Protein AF-A0A7C6SP66-F1 (afdb_monomer_lite)

pLDDT: mean 74.93, std 25.42, range [23.11, 97.75]

Foldseek 3Di:
DDDDDDDDDWFFDDDDDDDDDDDWYDDDDDDDDDDDDDDDPDDDPVVVVVLVVQALADDPVLLVLLQQLLLLLLLQLCVVVVQDPVCHVPDPRTHDGQVSSVVSQVSCLVVVVSLVVCLVPVVVVDDPVSNVQSNQQSPKDFAKWFFADADSRHTWTDGPVDLQAIEREGAHSGGPCVVVVNDDPRWIKTFIWTAGPQFTYTSPRIDTDPDDQDPVNSVVVVVSVVNNVVVVRYDGGPDD

Structure (mmCIF, N/CA/C/O backbone):
data_AF-A0A7C6SP66-F1
#
_entry.id   AF-A0A7C6SP66-F1
#
loop_
_atom_site.group_PDB
_atom_site.id
_atom_site.type_symbol
_atom_site.label_atom_id
_atom_site.label_alt_id
_atom_site.label_comp_id
_atom_site.label_asym_id
_atom_site.label_entity_id
_atom_site.label_seq_id
_atom_site.pdbx_PDB_ins_code
_atom_site.Cartn_x
_atom_site.Cartn_y
_atom_site.Cartn_z
_atom_site.occupancy
_atom_site.B_iso_or_equiv
_atom_site.auth_seq_id
_atom_site.auth_comp_id
_atom_site.auth_asym_id
_atom_site.auth_atom_id
_atom_site.pdbx_PDB_model_num
ATOM 1 N N . MET A 1 1 ? 3.101 41.352 6.044 1.00 33.16 1 MET A N 1
ATOM 2 C CA . MET A 1 1 ? 3.399 40.375 4.972 1.00 33.16 1 MET A CA 1
ATOM 3 C C . MET A 1 1 ? 3.818 39.068 5.646 1.00 33.16 1 MET A C 1
ATOM 5 O O . MET A 1 1 ? 4.737 39.117 6.454 1.00 33.16 1 MET A O 1
ATOM 9 N N . LYS 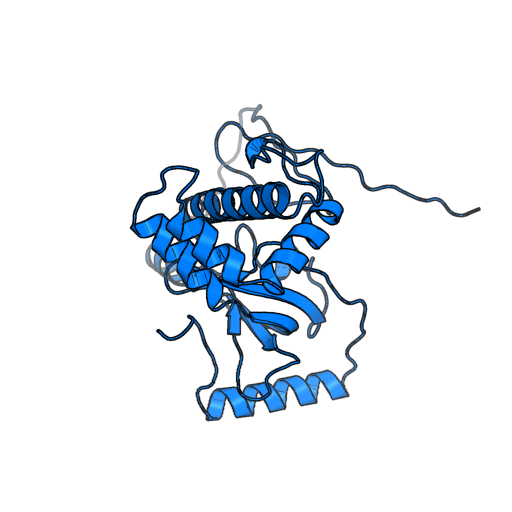A 1 2 ? 3.075 37.961 5.476 1.00 28.02 2 LYS A N 1
ATOM 10 C CA . LYS A 1 2 ? 3.317 36.706 6.229 1.00 28.02 2 LYS A CA 1
ATOM 11 C C . LYS A 1 2 ? 4.450 35.885 5.591 1.00 28.02 2 LYS A C 1
ATOM 13 O O . LYS A 1 2 ? 4.637 35.953 4.383 1.00 28.02 2 LYS A O 1
ATOM 18 N N . ARG A 1 3 ? 5.205 35.150 6.417 1.00 25.30 3 ARG A N 1
ATOM 19 C CA . ARG A 1 3 ? 6.353 34.322 6.004 1.00 25.30 3 ARG A CA 1
ATOM 20 C C . ARG A 1 3 ? 5.890 33.000 5.387 1.00 25.30 3 ARG A C 1
ATOM 22 O O . ARG A 1 3 ? 5.026 32.344 5.961 1.00 25.30 3 ARG A O 1
ATOM 29 N N . GLU A 1 4 ? 6.531 32.582 4.300 1.00 29.83 4 GLU A N 1
ATOM 30 C CA . GLU A 1 4 ? 6.483 31.204 3.800 1.00 29.83 4 GLU A CA 1
ATOM 31 C C . GLU A 1 4 ? 7.749 30.458 4.248 1.00 29.83 4 GLU A C 1
ATOM 33 O O . GLU A 1 4 ? 8.836 30.677 3.715 1.00 29.83 4 GLU A O 1
ATOM 38 N N . GLU A 1 5 ? 7.632 29.576 5.243 1.00 26.78 5 GLU A N 1
ATOM 39 C CA . GLU A 1 5 ? 8.745 28.723 5.681 1.00 26.78 5 GLU A CA 1
ATOM 40 C C . GLU A 1 5 ? 8.717 27.380 4.931 1.00 26.78 5 GLU A C 1
ATOM 42 O O . GLU A 1 5 ? 7.988 26.448 5.270 1.00 26.78 5 GLU A O 1
ATOM 47 N N . GLY A 1 6 ? 9.519 27.286 3.866 1.00 26.53 6 GLY A N 1
ATOM 48 C CA . GLY A 1 6 ? 9.682 26.070 3.066 1.00 26.53 6 GLY A CA 1
ATOM 49 C C . GLY A 1 6 ? 10.532 25.002 3.770 1.00 26.53 6 GLY A C 1
ATOM 50 O O . GLY A 1 6 ? 11.759 25.108 3.826 1.00 26.53 6 GLY A O 1
ATOM 51 N N . ILE A 1 7 ? 9.884 23.941 4.258 1.00 26.39 7 ILE A N 1
ATOM 52 C CA . ILE A 1 7 ? 10.478 22.883 5.098 1.00 26.39 7 ILE A CA 1
ATOM 53 C C . ILE A 1 7 ? 11.408 21.933 4.299 1.00 26.39 7 ILE A C 1
ATOM 55 O O . ILE A 1 7 ? 11.005 20.849 3.885 1.00 26.39 7 ILE A O 1
ATOM 59 N N . ARG A 1 8 ? 12.671 22.322 4.070 1.00 24.17 8 ARG A N 1
ATOM 60 C CA . ARG A 1 8 ? 13.698 21.528 3.345 1.00 24.17 8 ARG A CA 1
ATOM 61 C C . ARG A 1 8 ? 14.187 20.285 4.095 1.00 24.17 8 ARG A C 1
ATOM 63 O O . ARG A 1 8 ? 14.595 20.401 5.244 1.00 24.17 8 ARG A O 1
ATOM 70 N N . GLN A 1 9 ? 14.430 19.185 3.374 1.00 25.30 9 GLN A N 1
ATOM 71 C CA . GLN A 1 9 ? 15.204 18.018 3.853 1.00 25.30 9 GLN A CA 1
ATOM 72 C C . GLN A 1 9 ? 16.118 17.415 2.728 1.00 25.30 9 GLN A C 1
ATOM 74 O O . GLN A 1 9 ? 16.111 17.970 1.631 1.00 25.30 9 GLN A O 1
ATOM 79 N N . LYS A 1 10 ? 16.926 16.346 2.971 1.00 25.00 10 LYS A N 1
ATOM 80 C CA . LYS A 1 10 ? 17.589 15.429 1.967 1.00 25.00 10 LYS A CA 1
ATOM 81 C C . LYS A 1 10 ? 17.819 13.990 2.520 1.00 25.00 10 LYS A C 1
ATOM 83 O O . LYS A 1 10 ? 17.837 13.887 3.735 1.00 25.00 10 LYS A O 1
ATOM 88 N N . PHE A 1 11 ? 18.036 12.946 1.685 1.00 29.19 11 PHE A N 1
ATOM 89 C CA . PHE A 1 11 ? 18.383 11.535 2.056 1.00 29.19 11 PHE A CA 1
ATOM 90 C C . PHE A 1 11 ? 19.667 10.998 1.355 1.00 29.19 11 PHE A C 1
ATOM 92 O O . PHE A 1 11 ? 19.964 11.398 0.229 1.00 29.19 11 PHE A O 1
ATOM 99 N N . ALA A 1 12 ? 20.348 10.015 1.969 1.00 24.34 12 ALA A N 1
ATOM 100 C CA . ALA A 1 12 ? 21.287 9.038 1.370 1.00 24.34 12 ALA A CA 1
ATOM 101 C C . ALA A 1 12 ? 21.387 7.790 2.295 1.00 24.34 12 ALA A C 1
ATOM 103 O O . ALA A 1 12 ? 21.288 7.988 3.497 1.00 24.34 12 ALA A O 1
ATOM 104 N N . VAL A 1 13 ? 21.599 6.548 1.823 1.00 27.16 13 VAL A N 1
ATOM 105 C CA . VAL A 1 13 ? 21.697 5.332 2.688 1.00 27.16 13 VAL A CA 1
ATOM 106 C C . VAL A 1 13 ? 23.127 4.777 2.769 1.00 27.16 13 VAL A C 1
ATOM 108 O O . VAL A 1 13 ? 23.631 4.320 1.747 1.00 27.16 13 VAL A O 1
ATOM 111 N N . ILE A 1 14 ? 23.723 4.752 3.974 1.00 28.27 14 ILE A N 1
ATOM 112 C CA . ILE A 1 14 ? 24.910 3.955 4.378 1.00 28.27 14 ILE A CA 1
ATOM 113 C C . ILE A 1 14 ? 24.777 3.603 5.887 1.00 28.27 14 ILE A C 1
ATOM 115 O O . ILE A 1 14 ? 24.294 4.438 6.648 1.00 28.27 14 ILE A O 1
ATOM 119 N N . ASP A 1 15 ? 25.188 2.390 6.281 1.00 29.00 15 ASP A N 1
ATOM 120 C CA . ASP A 1 15 ? 25.392 1.843 7.646 1.00 29.00 15 ASP A CA 1
ATOM 121 C C . ASP A 1 15 ? 24.286 2.023 8.717 1.00 29.00 15 ASP A C 1
ATOM 123 O O . ASP A 1 15 ? 24.324 2.914 9.560 1.00 29.00 15 ASP A O 1
ATOM 127 N N . GLU A 1 16 ? 23.347 1.068 8.699 1.00 37.16 16 GLU A N 1
ATOM 128 C CA . GLU A 1 16 ? 22.572 0.479 9.815 1.00 37.16 16 GLU A CA 1
ATOM 129 C C . GLU A 1 16 ? 22.033 1.360 10.983 1.00 37.16 16 GLU A C 1
ATOM 131 O O . GLU A 1 16 ? 22.771 1.842 11.841 1.00 37.16 16 GLU A O 1
ATOM 136 N N . ARG A 1 17 ? 20.689 1.326 11.140 1.00 30.56 17 ARG A N 1
ATOM 137 C CA . ARG A 1 17 ? 19.811 1.886 12.214 1.00 30.56 17 ARG A CA 1
ATOM 138 C C . ARG A 1 17 ? 19.405 3.370 12.077 1.00 30.56 17 ARG A C 1
ATOM 140 O O . ARG A 1 17 ? 20.241 4.266 12.107 1.00 30.56 17 ARG A O 1
ATOM 147 N N . ILE A 1 18 ? 18.089 3.648 12.018 1.00 37.09 18 ILE A N 1
ATOM 148 C CA . ILE A 1 18 ? 17.502 5.011 11.924 1.00 37.09 18 ILE A CA 1
ATOM 149 C C . ILE A 1 18 ? 16.172 5.128 12.706 1.00 37.09 18 ILE A C 1
ATOM 151 O O . ILE A 1 18 ? 15.459 4.143 12.883 1.00 37.09 18 ILE A O 1
ATOM 155 N N . VAL A 1 19 ? 15.840 6.357 13.131 1.00 31.33 19 VAL A N 1
ATOM 156 C CA . VAL A 1 19 ? 14.588 6.807 13.777 1.00 31.33 19 VAL A CA 1
ATOM 157 C C . VAL A 1 19 ? 14.045 8.079 13.056 1.00 31.33 19 VAL A C 1
ATOM 159 O O . VAL A 1 19 ? 14.820 8.793 12.427 1.00 31.33 19 VAL A O 1
ATOM 162 N N . TRP A 1 20 ? 12.728 8.333 13.143 1.00 30.30 20 TRP A N 1
ATOM 163 C CA . TRP A 1 20 ? 11.887 9.509 12.760 1.00 30.30 20 TRP A CA 1
ATOM 164 C C . TRP A 1 20 ? 12.523 10.936 12.740 1.00 30.30 20 TRP A C 1
ATOM 166 O O . TRP A 1 20 ? 13.377 11.208 13.578 1.00 30.30 20 TRP A O 1
ATOM 176 N N . TYR A 1 21 ? 12.080 11.959 11.964 1.00 41.50 21 TYR A N 1
ATOM 177 C CA . TYR A 1 21 ? 11.242 12.112 10.731 1.00 41.50 21 TYR A CA 1
ATOM 178 C C . TYR A 1 21 ? 11.180 13.604 10.276 1.00 41.50 21 TYR A C 1
ATOM 180 O O . TYR A 1 21 ? 11.519 14.458 11.090 1.00 41.50 21 TYR A O 1
ATOM 188 N N . ASP A 1 22 ? 10.686 13.920 9.057 1.00 31.11 22 ASP A N 1
ATOM 189 C CA . ASP A 1 22 ? 10.063 15.211 8.621 1.00 31.11 22 ASP A CA 1
ATOM 190 C C . ASP A 1 22 ? 9.362 15.014 7.218 1.00 31.11 22 ASP A C 1
ATOM 192 O O . ASP A 1 22 ? 9.415 13.929 6.636 1.00 31.11 22 ASP A O 1
ATOM 196 N N . ASN A 1 23 ? 8.644 16.016 6.684 1.00 36.88 23 ASN A N 1
ATOM 197 C CA . ASN A 1 23 ? 7.671 15.994 5.567 1.00 36.88 23 ASN A CA 1
ATOM 198 C C . ASN A 1 23 ? 8.202 15.975 4.103 1.00 36.88 23 ASN A C 1
ATOM 200 O O . ASN A 1 23 ? 7.401 16.052 3.164 1.00 36.88 23 ASN A O 1
ATOM 204 N N . GLN A 1 24 ? 9.516 15.911 3.873 1.00 32.41 24 GLN A N 1
ATOM 205 C CA . GLN A 1 24 ? 10.166 15.958 2.550 1.00 32.41 24 GLN A CA 1
ATOM 206 C C . GLN A 1 24 ? 11.332 14.937 2.368 1.00 32.41 24 GLN A C 1
ATOM 208 O O . GLN A 1 24 ? 11.434 14.412 1.263 1.00 32.41 24 GLN A O 1
ATOM 213 N N . HIS A 1 25 ? 12.207 14.653 3.362 1.00 31.19 25 HIS A N 1
ATOM 214 C CA . HIS A 1 25 ? 13.374 13.722 3.338 1.00 31.19 25 HIS A CA 1
ATOM 215 C C . HIS A 1 25 ? 14.042 13.452 4.765 1.00 31.19 25 HIS A C 1
ATOM 217 O O . HIS A 1 25 ? 13.721 14.161 5.708 1.00 31.19 25 HIS A O 1
ATOM 223 N N . ILE A 1 26 ? 15.023 12.527 4.975 1.00 32.16 26 ILE A N 1
ATOM 224 C CA . ILE A 1 26 ? 15.596 12.145 6.332 1.00 32.16 26 ILE A CA 1
ATOM 225 C C . ILE A 1 26 ? 17.144 12.248 6.514 1.00 32.16 26 ILE A C 1
ATOM 227 O O . ILE A 1 26 ? 17.909 11.886 5.622 1.00 32.16 26 ILE A O 1
ATOM 231 N N . LYS A 1 27 ? 17.619 12.609 7.731 1.00 29.00 27 LYS A N 1
ATOM 232 C CA . LYS A 1 27 ? 19.047 12.643 8.166 1.00 29.00 27 LYS A CA 1
ATOM 233 C C . LYS A 1 27 ? 19.438 11.596 9.243 1.00 29.00 27 LYS A C 1
ATOM 235 O O . LYS A 1 27 ? 18.586 11.081 9.953 1.00 29.00 27 LYS A O 1
ATOM 240 N N . PHE A 1 28 ? 20.750 11.360 9.398 1.00 39.00 28 PHE A N 1
ATOM 241 C CA . PHE A 1 28 ? 21.401 10.348 10.258 1.00 39.00 28 PHE A CA 1
ATOM 242 C C . PHE A 1 28 ? 22.262 11.006 11.362 1.00 39.00 28 PHE A C 1
ATOM 244 O O . PHE A 1 28 ? 22.701 12.146 11.186 1.00 39.00 28 PHE A O 1
ATOM 251 N N . ARG A 1 29 ? 22.588 10.294 12.460 1.00 31.14 29 ARG A N 1
ATOM 252 C CA . ARG A 1 29 ? 23.525 10.773 13.506 1.00 31.14 29 ARG A CA 1
ATOM 253 C C . ARG A 1 29 ? 24.744 9.853 13.654 1.00 31.14 29 ARG A C 1
ATOM 255 O O . ARG A 1 29 ? 24.598 8.670 13.932 1.00 31.14 29 ARG A O 1
ATOM 262 N N . ARG A 1 30 ? 25.949 10.426 13.557 1.00 29.36 30 ARG A N 1
ATOM 263 C CA . ARG A 1 30 ? 27.221 9.762 13.898 1.00 29.36 30 ARG A CA 1
ATOM 264 C C . ARG A 1 30 ? 27.406 9.771 15.421 1.00 29.36 30 ARG A C 1
ATOM 266 O O . ARG A 1 30 ? 27.223 10.816 16.045 1.00 29.36 30 ARG A O 1
ATOM 273 N N . GLY A 1 31 ? 27.752 8.633 16.020 1.00 34.69 31 GLY A N 1
ATOM 274 C CA . GLY A 1 31 ? 28.051 8.551 17.453 1.00 34.69 31 GLY A CA 1
ATOM 275 C C . GLY A 1 31 ? 29.407 9.178 17.795 1.00 34.69 31 GLY A C 1
ATOM 276 O O . GLY A 1 31 ? 30.394 8.908 17.115 1.00 34.69 31 GLY A O 1
ATOM 277 N N . ALA A 1 32 ? 29.456 9.993 18.852 1.00 33.06 32 ALA A N 1
ATOM 278 C CA . ALA A 1 32 ? 30.687 10.470 19.482 1.00 33.06 32 ALA A CA 1
ATOM 279 C C . ALA A 1 32 ? 30.410 10.855 20.949 1.00 33.06 32 ALA A C 1
ATOM 281 O O . ALA A 1 32 ? 29.445 11.571 21.213 1.00 33.06 32 ALA A O 1
ATOM 282 N N . GLY A 1 33 ? 31.258 10.395 21.876 1.00 30.38 33 GLY A N 1
ATOM 283 C CA . GLY A 1 33 ? 31.195 10.706 23.315 1.00 30.38 33 GLY A CA 1
ATOM 284 C C . GLY A 1 33 ? 31.112 9.460 24.208 1.00 30.38 33 GLY A C 1
ATOM 285 O O . GLY A 1 33 ? 30.191 8.660 24.065 1.00 30.38 33 GLY A O 1
ATOM 286 N N . LYS A 1 34 ? 32.083 9.292 25.118 1.00 37.38 34 LYS A N 1
ATOM 287 C CA . LYS A 1 34 ? 32.104 8.251 26.167 1.00 37.38 34 LYS A CA 1
ATOM 288 C C . LYS A 1 34 ? 31.611 8.828 27.509 1.00 37.38 34 LYS A C 1
ATOM 290 O O . LYS A 1 34 ? 31.810 10.018 27.726 1.00 37.38 34 LYS A O 1
ATOM 295 N N . HIS A 1 35 ? 31.151 7.945 28.409 1.00 33.62 35 HIS A N 1
ATOM 296 C CA . HIS A 1 35 ? 30.806 8.180 29.831 1.00 33.62 35 HIS A CA 1
ATOM 297 C C . HIS A 1 35 ? 29.571 9.092 30.077 1.00 33.62 35 HIS A C 1
ATOM 299 O O . HIS A 1 35 ? 29.354 10.049 29.346 1.00 33.62 35 HIS A O 1
ATOM 305 N N . ASP A 1 36 ? 28.689 8.849 31.058 1.00 33.38 36 ASP A N 1
ATOM 306 C CA . ASP A 1 36 ? 28.596 7.752 32.045 1.00 33.38 36 ASP A CA 1
ATOM 307 C C . ASP A 1 36 ? 27.128 7.512 32.504 1.00 33.38 36 ASP A C 1
ATOM 309 O O . ASP A 1 36 ? 26.212 8.171 32.014 1.00 33.38 36 ASP A O 1
ATOM 313 N N . ALA A 1 37 ? 26.936 6.612 33.479 1.00 28.23 37 ALA A N 1
ATOM 314 C CA . ALA A 1 37 ? 25.709 6.254 34.212 1.00 28.23 37 ALA A CA 1
ATOM 315 C C . ALA A 1 37 ? 24.732 5.259 33.539 1.00 28.23 37 ALA A C 1
ATOM 317 O O . ALA A 1 37 ? 24.037 5.520 32.557 1.00 28.23 37 ALA A O 1
ATOM 318 N N . SER A 1 38 ? 24.638 4.077 34.153 1.00 31.09 38 SER A N 1
ATOM 319 C CA . SER A 1 38 ? 23.864 2.921 33.699 1.00 31.09 38 SER A CA 1
ATOM 320 C C . SER A 1 38 ? 22.396 2.925 34.154 1.00 31.09 38 SER A C 1
ATOM 322 O O . SER A 1 38 ? 22.097 2.539 35.283 1.00 31.09 38 SER A O 1
ATOM 324 N N . CYS A 1 39 ? 21.465 3.198 33.236 1.00 23.69 39 CYS A N 1
ATOM 325 C CA . CYS A 1 39 ? 20.041 2.866 33.398 1.00 23.69 39 CYS A CA 1
ATOM 326 C C . CYS A 1 39 ? 19.666 1.632 32.554 1.00 23.69 39 CYS A C 1
ATOM 328 O O . CYS A 1 39 ? 19.127 1.749 31.453 1.00 23.69 39 CYS A O 1
ATOM 330 N N . GLN A 1 40 ? 19.953 0.427 33.064 1.00 23.11 40 GLN A N 1
ATOM 331 C CA . GLN A 1 40 ? 19.537 -0.829 32.422 1.00 23.11 40 GLN A CA 1
ATOM 332 C C . GLN A 1 40 ? 18.078 -1.185 32.757 1.00 23.11 40 GLN A C 1
ATOM 334 O O . GLN A 1 40 ? 17.806 -1.882 33.734 1.00 23.11 40 GLN A O 1
ATOM 339 N N . TRP A 1 41 ? 17.137 -0.798 31.894 1.00 24.17 41 TRP A N 1
ATOM 340 C CA . TRP A 1 41 ? 15.774 -1.341 31.927 1.00 24.17 41 TRP A CA 1
ATOM 341 C C . TRP A 1 41 ? 15.762 -2.798 31.434 1.00 24.17 41 TRP A C 1
ATOM 343 O O . TRP A 1 41 ? 15.666 -3.073 30.236 1.00 24.17 41 TRP A O 1
ATOM 353 N N . LYS A 1 42 ? 15.869 -3.758 32.362 1.00 24.78 42 LYS A N 1
ATOM 354 C CA . LYS A 1 42 ? 15.739 -5.194 32.064 1.00 24.78 42 LYS A CA 1
ATOM 355 C C . LYS A 1 42 ? 14.265 -5.600 31.981 1.00 24.78 42 LYS A C 1
ATOM 357 O O . LYS A 1 42 ? 13.648 -5.953 32.982 1.00 24.78 42 LYS A O 1
ATOM 362 N N . TYR A 1 43 ? 13.707 -5.580 30.774 1.00 30.44 43 TYR A N 1
ATOM 363 C CA . TYR A 1 43 ? 12.386 -6.155 30.504 1.00 30.44 43 TYR A CA 1
ATOM 364 C C . TYR A 1 43 ? 12.426 -7.689 30.546 1.00 30.44 43 TYR A C 1
ATOM 366 O O . TYR A 1 43 ? 13.397 -8.308 30.108 1.00 30.44 43 TYR A O 1
ATOM 374 N N . SER A 1 44 ? 11.359 -8.317 31.046 1.00 29.31 44 SER A N 1
ATOM 375 C CA . SER A 1 44 ? 11.275 -9.779 31.120 1.00 29.31 44 SER A CA 1
ATOM 376 C C . SER A 1 44 ? 11.208 -10.417 29.727 1.00 29.31 44 SER A C 1
ATOM 378 O O . SER A 1 44 ? 10.636 -9.854 28.789 1.00 29.31 44 SER A O 1
ATOM 380 N N . LYS A 1 45 ? 11.758 -11.631 29.588 1.00 31.62 45 LYS A N 1
ATOM 381 C CA . LYS A 1 45 ? 11.796 -12.367 28.311 1.00 31.62 45 LYS A CA 1
ATOM 382 C C . LYS A 1 45 ? 10.393 -12.534 27.700 1.00 31.62 45 LYS A C 1
ATOM 384 O O . LYS A 1 45 ? 10.207 -12.231 26.527 1.00 31.62 45 LYS A O 1
ATOM 389 N N . GLY A 1 46 ? 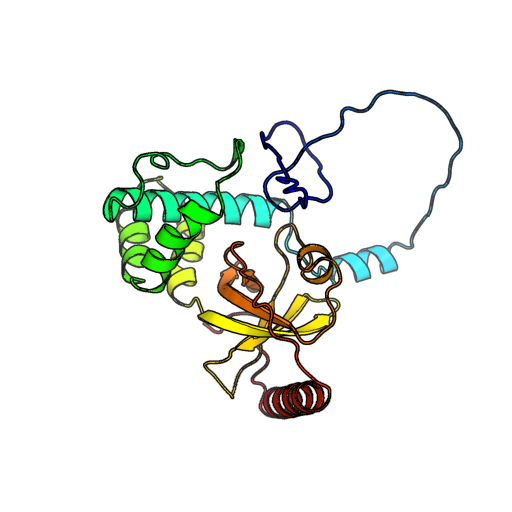9.395 -12.844 28.533 1.00 31.69 46 GLY A N 1
ATOM 390 C CA . GLY A 1 46 ? 7.987 -12.925 28.127 1.00 31.69 46 GLY A CA 1
ATOM 391 C C . GLY A 1 46 ? 7.345 -11.584 27.735 1.00 31.69 46 GLY A C 1
ATOM 392 O O . GLY A 1 46 ? 6.447 -11.568 26.896 1.00 31.69 46 GLY A O 1
ATOM 393 N N . PHE A 1 47 ? 7.801 -10.440 28.267 1.00 33.00 47 PHE A N 1
ATOM 394 C CA . PHE A 1 47 ? 7.377 -9.124 27.763 1.00 33.00 47 PHE A CA 1
ATOM 395 C C . PHE A 1 47 ? 7.954 -8.869 26.367 1.00 33.00 47 PHE A C 1
ATOM 397 O O . PHE A 1 47 ? 7.225 -8.449 25.470 1.00 33.00 47 PHE A O 1
ATOM 404 N N . LEU A 1 48 ? 9.235 -9.185 26.156 1.00 32.69 48 LEU A N 1
ATOM 405 C CA . LEU A 1 48 ? 9.894 -9.037 24.857 1.00 32.69 48 LEU A CA 1
ATOM 406 C C . LEU A 1 48 ? 9.298 -9.975 23.792 1.00 32.69 48 LEU A C 1
ATOM 408 O O . LEU A 1 48 ? 9.102 -9.547 22.658 1.00 32.69 48 LEU A O 1
ATOM 412 N N . GLU A 1 49 ? 8.932 -11.208 24.145 1.00 35.59 49 GLU A N 1
ATOM 413 C CA . GLU A 1 49 ? 8.199 -12.131 23.261 1.00 35.59 49 GLU A CA 1
ATOM 414 C C . GLU A 1 49 ? 6.789 -11.609 22.928 1.00 35.59 49 GLU A C 1
ATOM 416 O O . GLU A 1 49 ? 6.396 -11.600 21.761 1.00 35.59 49 GLU A O 1
ATOM 421 N N . LYS A 1 50 ? 6.063 -11.058 23.911 1.00 33.47 50 LYS A N 1
ATOM 422 C CA . LYS A 1 50 ? 4.727 -10.460 23.711 1.00 33.47 50 LYS A CA 1
ATOM 423 C C . LYS A 1 50 ? 4.754 -9.158 22.894 1.00 33.47 50 LYS A C 1
ATOM 425 O O . LYS A 1 50 ? 3.788 -8.846 22.201 1.00 33.47 50 LYS A O 1
ATOM 430 N N . VAL A 1 51 ? 5.852 -8.400 22.947 1.00 36.97 51 VAL A N 1
ATOM 431 C CA . VAL A 1 51 ? 6.099 -7.242 22.067 1.00 36.97 51 VAL A CA 1
ATOM 432 C C . VAL A 1 51 ? 6.484 -7.702 20.657 1.00 36.97 51 VAL A C 1
ATOM 434 O O . VAL A 1 51 ? 5.953 -7.169 19.684 1.00 36.97 51 VAL A O 1
ATOM 437 N N . ARG A 1 52 ? 7.318 -8.744 20.520 1.00 40.53 52 ARG A N 1
ATOM 438 C CA . ARG A 1 52 ? 7.653 -9.358 19.219 1.00 40.53 52 ARG A CA 1
ATOM 439 C C . ARG A 1 52 ? 6.425 -9.945 18.512 1.00 40.53 52 ARG A C 1
ATOM 441 O O . ARG A 1 52 ? 6.337 -9.836 17.295 1.00 40.53 52 ARG A O 1
ATOM 448 N N . SER A 1 53 ? 5.440 -10.468 19.248 1.00 45.09 53 SER A N 1
ATOM 449 C CA . SER A 1 53 ? 4.164 -10.927 18.671 1.00 45.09 53 SER A CA 1
ATOM 450 C C . SER A 1 53 ? 3.202 -9.794 18.269 1.00 45.09 53 SER A C 1
ATOM 452 O O . SER A 1 53 ? 2.186 -10.059 17.629 1.00 45.09 53 SER A O 1
ATOM 454 N N . CYS A 1 54 ? 3.483 -8.540 18.646 1.00 49.09 54 CYS A N 1
ATOM 455 C CA . CYS A 1 54 ? 2.609 -7.375 18.451 1.00 49.09 54 CYS A CA 1
ATOM 456 C C . CYS A 1 54 ? 3.313 -6.251 17.674 1.00 49.09 54 CYS A C 1
ATOM 458 O O . CYS A 1 54 ? 3.366 -5.104 18.122 1.00 49.09 54 CYS A O 1
ATOM 460 N N . GLN A 1 55 ? 3.883 -6.566 16.511 1.00 69.50 55 GLN A N 1
ATOM 461 C CA . GLN A 1 55 ? 4.500 -5.545 15.668 1.00 69.50 55 GLN A CA 1
ATOM 462 C C . GLN A 1 55 ? 3.435 -4.755 14.888 1.00 69.50 55 GLN A C 1
ATOM 464 O O . GLN A 1 55 ? 2.731 -5.287 14.033 1.00 69.50 55 GLN A O 1
ATOM 469 N N . MET A 1 56 ? 3.335 -3.456 15.183 1.00 82.06 56 MET A N 1
ATOM 470 C CA . MET A 1 56 ? 2.502 -2.491 14.444 1.00 82.06 56 MET A CA 1
ATOM 471 C C . MET A 1 56 ? 3.107 -2.105 13.082 1.00 82.06 56 MET A C 1
ATOM 473 O O . MET A 1 56 ? 2.425 -1.501 12.253 1.00 82.06 56 MET A O 1
ATOM 477 N N . ILE A 1 57 ? 4.375 -2.461 12.863 1.00 86.69 57 ILE A N 1
ATOM 478 C CA . ILE A 1 57 ? 5.135 -2.308 11.619 1.00 86.69 57 ILE A CA 1
ATOM 479 C C . ILE A 1 57 ? 5.575 -3.682 11.079 1.00 86.69 57 ILE A C 1
ATOM 481 O O . ILE A 1 57 ? 5.339 -4.710 11.724 1.00 86.69 57 ILE A O 1
ATOM 485 N N . ILE A 1 58 ? 6.170 -3.707 9.890 1.00 83.94 58 ILE A N 1
ATOM 486 C CA . ILE A 1 58 ? 6.884 -4.872 9.336 1.00 83.94 58 ILE A CA 1
ATOM 487 C C . ILE A 1 58 ? 8.361 -4.871 9.785 1.00 83.94 58 ILE A C 1
ATOM 489 O O . ILE A 1 58 ? 8.816 -3.910 10.409 1.00 83.94 58 ILE A O 1
ATOM 493 N N . SER A 1 59 ? 9.112 -5.945 9.518 1.00 83.62 59 SER A N 1
ATOM 494 C CA . SER A 1 59 ? 10.549 -5.989 9.845 1.00 83.62 59 SER A CA 1
ATOM 495 C C . SER A 1 59 ? 11.386 -5.062 8.947 1.00 83.62 59 SER A C 1
ATOM 497 O O . SER A 1 59 ? 10.959 -4.649 7.870 1.00 83.62 59 SER A O 1
ATOM 499 N N . GLU A 1 60 ? 12.616 -4.749 9.361 1.00 77.31 60 GLU A N 1
ATOM 500 C CA . GLU A 1 60 ? 13.528 -3.901 8.577 1.00 77.31 60 GLU A CA 1
ATOM 501 C C . GLU A 1 60 ? 13.918 -4.552 7.233 1.00 77.31 60 GLU A C 1
ATOM 503 O O . GLU A 1 60 ? 14.005 -3.881 6.206 1.00 77.31 60 GLU A O 1
ATOM 508 N N . GLU A 1 61 ? 14.081 -5.878 7.220 1.00 79.56 61 GLU A N 1
ATOM 509 C CA . GLU A 1 61 ? 14.299 -6.687 6.012 1.00 79.56 61 GLU A CA 1
ATOM 510 C C . GLU A 1 61 ? 13.075 -6.666 5.091 1.00 79.56 61 GLU A C 1
ATOM 512 O O . GLU A 1 61 ? 13.208 -6.456 3.887 1.00 79.56 61 GLU A O 1
ATOM 517 N N . GLN A 1 62 ? 11.876 -6.801 5.665 1.00 82.75 62 GLN A N 1
ATOM 518 C CA . GLN A 1 62 ? 10.606 -6.680 4.952 1.00 82.75 62 GLN A CA 1
ATOM 519 C C . GLN A 1 62 ? 10.437 -5.288 4.325 1.00 82.75 62 GLN A C 1
ATOM 521 O O . GLN A 1 62 ? 10.056 -5.188 3.160 1.00 82.75 62 GLN A O 1
ATOM 526 N N . ALA A 1 63 ? 10.783 -4.216 5.043 1.00 81.81 63 ALA A N 1
ATOM 527 C CA . ALA A 1 63 ? 10.765 -2.855 4.510 1.00 81.81 63 ALA A CA 1
ATOM 528 C C . ALA A 1 63 ? 11.803 -2.649 3.389 1.00 81.81 63 ALA A C 1
ATOM 530 O O . ALA A 1 63 ? 11.477 -2.049 2.363 1.00 81.81 63 ALA A O 1
ATOM 531 N N . ARG A 1 64 ? 13.029 -3.178 3.541 1.00 81.50 64 ARG A N 1
ATOM 532 C CA . ARG A 1 64 ? 14.061 -3.164 2.483 1.00 81.50 64 ARG A CA 1
ATOM 533 C C . ARG A 1 64 ? 13.597 -3.895 1.221 1.00 81.50 64 ARG A C 1
ATOM 535 O O . ARG A 1 64 ? 13.756 -3.364 0.122 1.00 81.50 64 ARG A O 1
ATOM 542 N N . LEU A 1 65 ? 13.018 -5.087 1.380 1.00 84.81 65 LEU A N 1
ATOM 543 C CA . LEU A 1 65 ? 12.459 -5.876 0.284 1.00 84.81 65 LEU A CA 1
ATOM 544 C C . LEU A 1 65 ? 11.335 -5.109 -0.420 1.00 84.81 65 LEU A C 1
ATOM 546 O O . LEU A 1 65 ? 11.410 -4.913 -1.630 1.00 84.81 65 LEU A O 1
ATOM 550 N N . PHE A 1 66 ? 10.355 -4.613 0.343 1.00 87.69 66 PHE A N 1
ATOM 551 C CA . PHE A 1 66 ? 9.238 -3.836 -0.187 1.00 87.69 66 PHE A CA 1
ATOM 552 C C . PHE A 1 66 ? 9.714 -2.654 -1.040 1.00 87.69 66 PHE A C 1
ATOM 554 O O . PHE A 1 66 ? 9.342 -2.564 -2.207 1.00 87.69 66 PHE A O 1
ATOM 561 N N . PHE A 1 67 ? 10.574 -1.777 -0.505 1.00 85.00 67 PHE A N 1
ATOM 562 C CA . PHE A 1 67 ? 11.004 -0.589 -1.247 1.00 85.00 67 PHE A CA 1
ATOM 563 C C . PHE A 1 67 ? 11.828 -0.919 -2.496 1.00 85.00 67 PHE A C 1
ATOM 565 O O . PHE A 1 67 ? 11.682 -0.223 -3.498 1.00 85.00 67 PHE A O 1
ATOM 572 N N . ARG A 1 68 ? 12.649 -1.981 -2.485 1.00 88.38 68 ARG A N 1
ATOM 573 C CA . ARG A 1 68 ? 13.384 -2.421 -3.686 1.00 88.38 68 ARG A CA 1
ATOM 574 C C . ARG A 1 68 ? 12.427 -2.835 -4.807 1.00 88.38 68 ARG A C 1
ATOM 576 O O . ARG A 1 68 ? 12.562 -2.343 -5.924 1.00 88.38 68 ARG A O 1
ATOM 583 N N . LEU A 1 69 ? 11.451 -3.688 -4.493 1.00 91.25 69 LEU A N 1
ATOM 584 C CA . LEU A 1 69 ? 10.453 -4.168 -5.455 1.00 91.25 69 LEU A CA 1
ATOM 585 C C . LEU A 1 69 ? 9.528 -3.032 -5.931 1.00 91.25 69 LEU A C 1
ATOM 587 O O . LEU A 1 69 ? 9.266 -2.894 -7.123 1.00 91.25 69 LEU A O 1
ATOM 591 N N . TRP A 1 70 ? 9.090 -2.167 -5.013 1.00 91.94 70 TRP A N 1
ATOM 592 C CA . TRP A 1 70 ? 8.173 -1.063 -5.302 1.00 91.94 70 TRP A CA 1
ATOM 593 C C . TRP A 1 70 ? 8.796 -0.008 -6.217 1.00 91.94 70 TRP A C 1
ATOM 595 O O . TRP A 1 70 ? 8.172 0.440 -7.176 1.00 91.94 70 TRP A O 1
ATOM 605 N N . ILE A 1 71 ? 10.052 0.361 -5.958 1.00 89.00 71 ILE A N 1
ATOM 606 C CA . ILE A 1 71 ? 10.763 1.366 -6.755 1.00 89.00 71 ILE A CA 1
ATOM 607 C C . ILE A 1 71 ? 11.114 0.819 -8.142 1.00 89.00 71 ILE A C 1
ATOM 609 O O . ILE A 1 71 ? 11.004 1.558 -9.116 1.00 89.00 71 ILE A O 1
ATOM 613 N N . SER A 1 72 ? 11.447 -0.471 -8.250 1.00 91.69 72 SER A N 1
ATOM 614 C CA . SER A 1 72 ? 11.635 -1.147 -9.539 1.00 91.69 72 SER A CA 1
ATOM 615 C C . SER A 1 72 ? 10.365 -1.105 -10.404 1.00 91.69 72 SER A C 1
ATOM 617 O O . SER A 1 72 ? 10.420 -0.678 -11.561 1.00 91.69 72 SER A O 1
ATOM 619 N N . LEU A 1 73 ? 9.204 -1.442 -9.827 1.00 95.12 73 LEU A N 1
ATOM 620 C CA . LEU A 1 73 ? 7.919 -1.362 -10.526 1.00 95.12 73 LEU A CA 1
ATOM 621 C C . LEU A 1 73 ? 7.582 0.080 -10.947 1.00 95.12 73 LEU A C 1
ATOM 623 O O . LEU A 1 73 ? 7.195 0.312 -12.093 1.00 95.12 73 LEU A O 1
ATOM 627 N N . LEU A 1 74 ? 7.765 1.066 -10.059 1.00 92.44 74 LEU A N 1
ATOM 628 C CA . LEU A 1 74 ? 7.536 2.478 -10.395 1.00 92.44 74 LEU A CA 1
ATOM 629 C C . LEU A 1 74 ? 8.478 2.984 -11.499 1.00 92.44 74 LEU A C 1
ATOM 631 O O . LEU A 1 74 ? 8.042 3.763 -12.347 1.00 92.44 74 LEU A O 1
ATOM 635 N N . ASP A 1 75 ? 9.741 2.553 -11.527 1.00 91.75 75 ASP A N 1
ATOM 636 C CA . ASP A 1 75 ? 10.686 2.927 -12.584 1.00 91.75 75 ASP A CA 1
ATOM 637 C C . ASP A 1 75 ? 10.279 2.350 -13.948 1.00 91.75 75 ASP A C 1
ATOM 639 O O . ASP A 1 75 ? 10.284 3.070 -14.951 1.00 91.75 75 ASP A O 1
ATOM 643 N N . PHE A 1 76 ? 9.849 1.084 -13.984 1.00 95.38 76 PHE A N 1
ATOM 644 C CA . PHE A 1 76 ? 9.295 0.453 -15.185 1.00 95.38 76 PHE A CA 1
ATOM 645 C C . PHE A 1 76 ? 8.060 1.199 -15.706 1.00 95.38 76 PHE A C 1
ATOM 647 O O . PHE A 1 76 ? 8.031 1.591 -16.875 1.00 95.38 76 PHE A O 1
ATOM 654 N N . VAL A 1 77 ? 7.080 1.467 -14.833 1.00 95.88 77 VAL A N 1
ATOM 655 C CA . VAL A 1 77 ? 5.871 2.240 -15.171 1.00 95.88 77 VAL A CA 1
ATOM 656 C C . VAL A 1 77 ? 6.250 3.612 -15.728 1.00 95.88 77 VAL A C 1
ATOM 658 O O . VAL A 1 77 ? 5.761 4.016 -16.784 1.00 95.88 77 VAL A O 1
ATOM 661 N N . ASN A 1 78 ? 7.164 4.316 -15.056 1.00 94.50 78 ASN A N 1
ATOM 662 C CA . ASN A 1 78 ? 7.618 5.642 -15.456 1.00 94.50 78 ASN A CA 1
ATOM 663 C C . ASN A 1 78 ? 8.288 5.637 -16.841 1.00 94.50 78 ASN A C 1
ATOM 665 O O . ASN A 1 78 ? 7.969 6.481 -17.682 1.00 94.50 78 ASN A O 1
ATOM 669 N N . LYS A 1 79 ? 9.180 4.670 -17.098 1.00 94.81 79 LYS A N 1
ATOM 670 C CA . LYS A 1 79 ? 9.851 4.479 -18.394 1.00 94.81 79 LYS A CA 1
ATOM 671 C C . LYS A 1 79 ? 8.858 4.134 -19.506 1.00 94.81 79 LYS A C 1
ATOM 673 O O . LYS A 1 79 ? 8.945 4.717 -20.589 1.00 94.81 79 LYS A O 1
ATOM 678 N N . LYS A 1 80 ? 7.909 3.225 -19.246 1.00 95.12 80 LYS A N 1
ATOM 679 C CA . LYS A 1 80 ? 6.924 2.753 -20.233 1.00 95.12 80 LYS A CA 1
ATOM 680 C C . LYS A 1 80 ? 5.912 3.836 -20.609 1.00 95.12 80 LYS A C 1
ATOM 682 O O . LYS A 1 80 ? 5.738 4.119 -21.793 1.00 95.12 80 LYS A O 1
ATOM 687 N N . ALA A 1 81 ? 5.314 4.493 -19.616 1.00 94.44 81 ALA A N 1
ATOM 688 C CA . ALA A 1 81 ? 4.336 5.566 -19.812 1.00 94.44 81 ALA A CA 1
ATOM 689 C C . ALA A 1 81 ? 4.970 6.948 -20.093 1.00 94.44 81 ALA A C 1
ATOM 691 O O . ALA A 1 81 ? 4.264 7.905 -20.401 1.00 94.44 81 ALA A O 1
ATOM 692 N N . LYS A 1 82 ? 6.304 7.059 -20.010 1.00 94.31 82 LYS A N 1
ATOM 693 C CA . LYS A 1 82 ? 7.107 8.269 -20.275 1.00 94.31 82 LYS A CA 1
ATOM 694 C C . LYS A 1 82 ? 6.733 9.491 -19.419 1.00 94.31 82 LYS A C 1
ATOM 696 O O . LYS A 1 82 ? 6.882 10.628 -19.866 1.00 94.31 82 LYS A O 1
ATOM 701 N N . ILE A 1 83 ? 6.284 9.257 -18.184 1.00 91.44 83 ILE A N 1
ATOM 702 C CA . ILE A 1 83 ? 5.678 10.275 -17.302 1.00 91.44 83 ILE A CA 1
ATOM 703 C C . ILE A 1 83 ? 6.704 11.330 -16.864 1.00 91.44 83 ILE A C 1
ATOM 705 O O . ILE A 1 83 ? 6.446 12.528 -16.961 1.00 91.44 83 ILE A O 1
ATOM 709 N N . ASN A 1 84 ? 7.874 10.908 -16.376 1.00 87.12 84 ASN A N 1
ATOM 710 C CA . ASN A 1 84 ? 8.911 11.818 -15.897 1.00 87.12 84 ASN A CA 1
ATOM 711 C C . ASN A 1 84 ? 10.328 11.275 -16.144 1.00 87.12 84 ASN A C 1
ATOM 713 O O . ASN A 1 84 ? 10.871 10.496 -15.356 1.00 87.12 84 ASN A O 1
ATOM 717 N N . LYS A 1 85 ? 10.963 11.778 -17.209 1.00 87.44 85 LYS A N 1
ATOM 718 C CA . LYS A 1 85 ? 12.340 11.437 -17.614 1.00 87.44 85 LYS A CA 1
ATOM 719 C C . LYS A 1 85 ? 13.394 11.709 -16.533 1.00 87.44 85 LYS A C 1
ATOM 721 O O . LYS A 1 85 ? 14.381 10.986 -16.466 1.00 87.44 85 LYS A O 1
ATOM 726 N N . ASN A 1 86 ? 13.178 12.696 -15.657 1.00 85.00 86 ASN A N 1
ATOM 727 C CA . ASN A 1 86 ? 14.110 13.027 -14.566 1.00 85.00 86 ASN A CA 1
ATOM 728 C C . ASN A 1 86 ? 14.125 11.967 -13.449 1.00 85.00 86 ASN A C 1
ATOM 730 O O . ASN A 1 86 ? 14.918 12.066 -12.516 1.00 85.00 86 ASN A O 1
ATOM 734 N N . LEU A 1 87 ? 13.224 10.983 -13.525 1.00 80.88 87 LEU A N 1
ATOM 735 C CA . LEU A 1 87 ? 13.092 9.867 -12.595 1.00 80.88 87 LEU A CA 1
ATOM 736 C C . LEU A 1 87 ? 13.302 8.503 -13.271 1.00 80.88 87 LEU A C 1
ATOM 738 O O . LEU A 1 87 ? 12.851 7.494 -12.741 1.00 80.88 87 LEU A O 1
ATOM 742 N N . TYR A 1 88 ? 13.941 8.450 -14.442 1.00 84.94 88 TYR A N 1
ATOM 743 C CA . TYR A 1 88 ? 14.354 7.176 -15.040 1.00 84.94 88 TYR A CA 1
ATOM 744 C C . TYR A 1 88 ? 15.596 6.626 -14.333 1.00 84.94 88 TYR A C 1
ATOM 746 O O . TYR A 1 88 ? 16.540 7.370 -14.065 1.00 84.94 88 TYR A O 1
ATOM 754 N N . GLY A 1 89 ? 15.609 5.319 -14.068 1.00 76.56 89 GLY A N 1
ATOM 755 C CA . GLY A 1 89 ? 16.629 4.700 -13.223 1.00 76.56 89 GLY A CA 1
ATOM 756 C C . GLY A 1 89 ? 16.492 5.149 -11.768 1.00 76.56 89 GLY A C 1
ATOM 757 O O . GLY A 1 89 ? 17.501 5.367 -11.093 1.00 76.56 89 GLY A O 1
ATOM 758 N N . MET A 1 90 ? 15.257 5.370 -11.296 1.00 73.25 90 MET A N 1
ATOM 759 C CA . MET A 1 90 ? 15.037 5.761 -9.906 1.00 73.25 90 MET A CA 1
ATOM 760 C C . MET A 1 90 ? 15.473 4.642 -8.952 1.00 73.25 90 MET A C 1
ATOM 762 O O . MET A 1 90 ? 15.077 3.491 -9.092 1.00 73.25 90 MET A O 1
ATOM 766 N N . CYS A 1 91 ? 16.271 4.995 -7.943 1.00 66.12 91 CYS A N 1
ATOM 767 C CA . CYS A 1 91 ? 16.787 4.051 -6.955 1.00 66.12 91 CYS A CA 1
ATOM 768 C C . CYS A 1 91 ? 16.549 4.574 -5.534 1.00 66.12 91 CYS A C 1
ATOM 770 O O . CYS A 1 91 ? 16.742 5.758 -5.247 1.00 66.12 91 CYS A O 1
ATOM 772 N N . SER A 1 92 ? 16.224 3.664 -4.613 1.00 52.34 92 SER A N 1
ATOM 773 C CA . SER A 1 92 ? 15.955 3.976 -3.201 1.00 52.34 92 SER A CA 1
ATOM 774 C C . SER A 1 92 ? 17.029 4.759 -2.418 1.00 52.34 92 SER A C 1
ATOM 776 O O . SER A 1 92 ? 16.625 5.463 -1.489 1.00 52.34 92 SER A O 1
ATOM 778 N N . PRO A 1 93 ? 18.356 4.680 -2.690 1.00 40.00 93 PRO A N 1
ATOM 779 C CA . PRO A 1 93 ? 19.355 5.202 -1.753 1.00 40.00 93 PRO A CA 1
ATOM 780 C C . PRO A 1 93 ? 19.257 6.699 -1.456 1.00 40.00 93 PRO A C 1
ATOM 782 O O . PRO A 1 93 ? 19.562 7.098 -0.341 1.00 40.00 93 PRO A O 1
ATOM 785 N N . LYS A 1 94 ? 18.845 7.535 -2.420 1.00 45.41 94 LYS A N 1
ATOM 786 C CA . LYS A 1 94 ? 18.825 9.010 -2.287 1.00 45.41 94 LYS A CA 1
ATOM 787 C C . LYS A 1 94 ? 17.462 9.581 -1.868 1.00 45.41 94 LYS A C 1
ATOM 789 O O . LYS A 1 94 ? 17.307 10.801 -1.817 1.00 45.41 94 LYS A O 1
ATOM 794 N N . GLY A 1 95 ? 16.486 8.716 -1.570 1.00 52.69 95 GLY A N 1
ATOM 795 C CA . GLY A 1 95 ? 15.080 9.095 -1.412 1.00 52.69 95 GLY A CA 1
ATOM 796 C C . GLY A 1 95 ? 14.434 9.539 -2.730 1.00 52.69 95 GLY A C 1
ATOM 797 O O . GLY A 1 95 ? 15.123 9.887 -3.688 1.00 52.69 95 GLY A O 1
ATOM 798 N N . LEU A 1 96 ? 13.100 9.520 -2.789 1.00 62.28 96 LEU A N 1
ATOM 799 C CA . LEU A 1 96 ? 12.344 9.830 -4.007 1.00 62.28 96 LEU A CA 1
ATOM 800 C C . LEU A 1 96 ? 11.345 10.981 -3.784 1.00 62.28 96 LEU A C 1
ATOM 802 O O . LEU A 1 96 ? 10.705 11.044 -2.731 1.00 62.28 96 LEU A O 1
ATOM 806 N N . PRO A 1 97 ? 11.184 11.906 -4.750 1.00 65.81 97 PRO A N 1
ATOM 807 C CA . PRO A 1 97 ? 10.357 13.095 -4.569 1.00 65.81 97 PRO A CA 1
ATOM 808 C C . PRO A 1 97 ? 8.859 12.762 -4.665 1.00 65.81 97 PRO A C 1
ATOM 810 O O . PRO A 1 97 ? 8.328 12.485 -5.739 1.00 65.81 97 PRO A O 1
ATOM 813 N N . ARG A 1 98 ? 8.159 12.855 -3.528 1.00 64.25 98 ARG A N 1
ATOM 814 C CA . ARG A 1 98 ? 6.748 12.452 -3.349 1.00 64.25 98 ARG A CA 1
ATOM 815 C C . ARG A 1 98 ? 5.778 12.996 -4.410 1.00 64.25 98 ARG A C 1
ATOM 817 O O . ARG A 1 98 ? 4.976 12.226 -4.916 1.00 64.25 98 ARG A O 1
ATOM 824 N N . LYS A 1 99 ? 5.855 14.287 -4.772 1.00 68.06 99 LYS A N 1
ATOM 825 C CA . LYS A 1 99 ? 4.949 14.904 -5.769 1.00 68.06 99 LYS A CA 1
ATOM 826 C C . LYS A 1 99 ? 5.082 14.262 -7.168 1.00 68.06 99 LYS A C 1
ATOM 828 O O . LYS A 1 99 ? 4.082 13.746 -7.651 1.00 68.06 99 LYS A O 1
ATOM 833 N N . PRO A 1 100 ? 6.271 14.230 -7.804 1.00 73.44 100 PRO A N 1
ATOM 834 C CA . PRO A 1 100 ? 6.502 13.460 -9.029 1.00 73.44 100 PRO A CA 1
ATOM 835 C C . PRO A 1 100 ? 6.103 11.979 -8.969 1.00 73.44 100 PRO A C 1
ATOM 837 O O . PRO A 1 100 ? 5.641 11.438 -9.970 1.00 73.44 100 PRO A O 1
ATOM 840 N N . LEU A 1 101 ? 6.278 11.322 -7.816 1.00 80.25 101 LEU A N 1
ATOM 841 C CA . LEU A 1 101 ? 5.899 9.917 -7.643 1.00 80.25 101 LEU A CA 1
ATOM 842 C C . LEU A 1 101 ? 4.381 9.702 -7.672 1.00 80.25 101 LEU A C 1
ATOM 844 O O . LEU A 1 101 ? 3.945 8.657 -8.149 1.00 80.25 101 LEU A O 1
ATOM 848 N N . SER A 1 102 ? 3.577 10.672 -7.219 1.00 80.56 102 SER A N 1
ATOM 849 C CA . SER A 1 102 ? 2.113 10.553 -7.212 1.00 80.56 102 SER A CA 1
ATOM 850 C C . SER A 1 102 ? 1.535 10.246 -8.594 1.00 80.56 102 SER A C 1
ATOM 852 O O . SER A 1 102 ? 0.691 9.363 -8.684 1.00 80.56 102 SER A O 1
ATOM 854 N N . SER A 1 103 ? 2.009 10.901 -9.660 1.00 88.50 103 SER A N 1
ATOM 855 C CA . SER A 1 103 ? 1.499 10.679 -11.025 1.00 88.50 103 SER A CA 1
ATOM 856 C C . SER A 1 103 ? 1.882 9.305 -11.589 1.00 88.50 103 SER A C 1
ATOM 858 O O . SER A 1 103 ? 1.108 8.702 -12.324 1.00 88.50 103 SER A O 1
ATOM 860 N N . ILE A 1 104 ? 3.057 8.784 -11.221 1.00 91.31 104 ILE A N 1
ATOM 861 C CA . ILE A 1 104 ? 3.516 7.442 -11.621 1.00 91.31 104 ILE A CA 1
ATOM 862 C C . ILE A 1 104 ? 2.701 6.372 -10.874 1.00 91.31 104 ILE A C 1
ATOM 864 O O . ILE A 1 104 ? 2.186 5.441 -11.490 1.00 91.31 104 ILE A O 1
ATOM 868 N N . ARG A 1 105 ? 2.518 6.554 -9.557 1.00 91.75 105 ARG A N 1
ATOM 869 C CA . ARG A 1 105 ? 1.657 5.735 -8.683 1.00 91.75 105 ARG A CA 1
ATOM 870 C C . ARG A 1 105 ? 0.214 5.685 -9.190 1.00 91.75 105 ARG A C 1
ATOM 872 O O . ARG A 1 105 ? -0.374 4.615 -9.283 1.00 91.75 105 ARG A O 1
ATOM 879 N N . GLU A 1 106 ? -0.360 6.843 -9.496 1.00 92.19 106 GLU A N 1
ATOM 880 C CA . GLU A 1 106 ? -1.735 6.975 -9.982 1.00 92.19 106 GLU A CA 1
ATOM 881 C C . GLU A 1 106 ? -1.914 6.276 -11.333 1.00 92.19 106 GLU A C 1
ATOM 883 O O . GLU A 1 106 ? -2.832 5.472 -11.489 1.00 92.19 106 GLU A O 1
ATOM 888 N N . HIS A 1 107 ? -0.980 6.475 -12.270 1.00 95.56 107 HIS A N 1
ATOM 889 C CA . HIS A 1 107 ? -0.996 5.767 -13.547 1.00 95.56 107 HIS A CA 1
ATOM 890 C C . HIS A 1 107 ? -0.917 4.239 -13.375 1.00 95.56 107 HIS A C 1
ATOM 892 O O . HIS A 1 107 ? -1.643 3.527 -14.065 1.00 95.56 107 HIS A O 1
ATOM 898 N N . LEU A 1 108 ? -0.103 3.734 -12.439 1.00 97.00 108 LEU A N 1
ATOM 899 C CA . LEU A 1 108 ? -0.039 2.305 -12.104 1.00 97.00 108 LEU A CA 1
ATOM 900 C C . LEU A 1 108 ? -1.367 1.773 -11.542 1.00 97.00 108 LEU A C 1
ATOM 902 O O . LEU A 1 108 ? -1.868 0.753 -12.013 1.00 97.00 108 LEU A O 1
ATOM 906 N N . TRP A 1 109 ? -1.958 2.443 -10.549 1.00 95.75 109 TRP A N 1
ATOM 907 C CA . TRP A 1 109 ? -3.172 1.932 -9.899 1.00 95.75 109 TRP A CA 1
ATOM 908 C C . TRP A 1 109 ? -4.432 2.028 -10.764 1.00 95.75 109 TRP A C 1
ATOM 910 O O . TRP A 1 109 ? -5.356 1.233 -10.558 1.00 95.75 109 TRP A O 1
ATOM 920 N N . LEU A 1 110 ? -4.439 2.934 -11.748 1.00 94.69 110 LEU A N 1
ATOM 921 C CA . LEU A 1 110 ? -5.440 2.991 -12.816 1.00 94.69 110 LEU A CA 1
ATOM 922 C C . LEU A 1 110 ? -5.181 1.950 -13.925 1.00 94.69 110 LEU A C 1
ATOM 924 O O . LEU A 1 110 ? -6.137 1.399 -14.461 1.00 94.69 110 LEU A O 1
ATOM 928 N N . ASN A 1 111 ? -3.919 1.621 -14.236 1.00 96.19 111 ASN A N 1
ATOM 929 C CA . ASN A 1 111 ? -3.536 0.702 -15.320 1.00 96.19 111 ASN A CA 1
ATOM 930 C C . ASN A 1 111 ? -2.825 -0.553 -14.787 1.00 96.19 111 ASN A C 1
ATOM 932 O O . ASN A 1 111 ? -1.652 -0.804 -15.057 1.00 96.19 111 ASN A O 1
ATOM 936 N N . ARG A 1 112 ? -3.552 -1.382 -14.033 1.00 95.19 112 ARG A N 1
ATOM 937 C CA . ARG A 1 112 ? -2.991 -2.537 -13.298 1.00 95.19 112 ARG A CA 1
ATOM 938 C C . ARG A 1 112 ? -2.359 -3.628 -14.158 1.00 95.19 112 ARG A C 1
ATOM 940 O O . ARG A 1 112 ? -1.576 -4.406 -13.628 1.00 95.19 112 ARG A O 1
ATOM 947 N N . ILE A 1 113 ? -2.646 -3.654 -15.459 1.00 96.44 113 ILE A N 1
ATOM 948 C CA . ILE A 1 113 ? -1.968 -4.530 -16.425 1.00 96.44 113 ILE A CA 1
ATOM 949 C C . ILE A 1 113 ? -0.444 -4.311 -16.442 1.00 96.44 113 ILE A C 1
ATOM 951 O O . ILE A 1 113 ? 0.308 -5.247 -16.674 1.00 96.44 113 ILE A O 1
ATOM 955 N N . LEU A 1 114 ? 0.026 -3.111 -16.074 1.00 97.62 114 LEU A N 1
ATOM 956 C CA . LEU A 1 114 ? 1.451 -2.799 -15.916 1.00 97.62 114 LEU A CA 1
ATOM 957 C C . LEU A 1 114 ? 2.144 -3.657 -14.836 1.00 97.62 114 LEU A C 1
ATOM 959 O O . LEU A 1 114 ? 3.365 -3.784 -14.864 1.00 97.62 114 LEU A O 1
ATOM 963 N N . VAL A 1 115 ? 1.391 -4.238 -13.889 1.00 97.69 115 VAL A N 1
ATOM 964 C CA . VAL A 1 115 ? 1.915 -5.213 -12.914 1.00 97.69 115 VAL A CA 1
ATOM 965 C C . VAL A 1 115 ? 2.199 -6.549 -13.598 1.00 97.69 115 VAL A C 1
ATOM 967 O O . VAL A 1 115 ? 3.276 -7.105 -13.402 1.00 97.69 115 VAL A O 1
ATOM 970 N N . ASP A 1 116 ? 1.261 -7.042 -14.414 1.00 97.19 116 ASP A N 1
ATOM 971 C CA . ASP A 1 116 ? 1.417 -8.302 -15.151 1.00 97.19 116 ASP A CA 1
ATOM 972 C C . ASP A 1 116 ? 2.595 -8.201 -16.128 1.00 97.19 116 ASP A C 1
ATOM 974 O O . ASP A 1 116 ? 3.516 -9.008 -16.077 1.00 97.19 116 ASP A O 1
ATOM 978 N N . GLU A 1 117 ? 2.634 -7.135 -16.932 1.00 97.75 117 GLU A N 1
ATOM 979 C CA . GLU A 1 117 ? 3.709 -6.898 -17.901 1.00 97.75 117 GLU A CA 1
ATOM 980 C C . GLU A 1 117 ? 5.093 -6.769 -17.244 1.00 97.75 117 GLU A C 1
ATOM 982 O O . GLU A 1 117 ? 6.093 -7.199 -17.818 1.00 97.75 117 GLU A O 1
ATOM 987 N N . PHE A 1 118 ? 5.179 -6.168 -16.051 1.00 97.75 118 PHE A N 1
ATOM 988 C CA . PHE A 1 118 ? 6.432 -6.113 -15.297 1.00 97.75 118 PHE A CA 1
ATOM 989 C C . PHE A 1 118 ? 6.887 -7.518 -14.880 1.00 97.75 118 PHE A C 1
ATOM 991 O O . PHE A 1 118 ? 8.072 -7.839 -14.987 1.00 97.75 118 PHE A O 1
ATOM 998 N N . VAL A 1 119 ? 5.950 -8.345 -14.406 1.00 96.88 119 VAL A N 1
ATOM 999 C CA . VAL A 1 119 ? 6.221 -9.715 -13.954 1.00 96.88 119 VAL A CA 1
ATOM 1000 C C . VAL A 1 119 ? 6.620 -10.617 -15.124 1.00 96.88 119 VAL A C 1
ATOM 1002 O O . VAL A 1 119 ? 7.587 -11.366 -15.002 1.00 96.88 119 VAL A O 1
ATOM 1005 N N . GLU A 1 120 ? 5.939 -10.498 -16.265 1.00 97.19 120 GLU A N 1
ATOM 1006 C CA . GLU A 1 120 ? 6.230 -11.244 -17.497 1.00 97.19 120 GLU A CA 1
ATOM 1007 C C . GLU A 1 120 ? 7.590 -10.871 -18.107 1.00 97.19 120 GLU A C 1
ATOM 1009 O O . GLU A 1 120 ? 8.354 -11.751 -18.503 1.00 97.19 120 GLU A O 1
ATOM 1014 N N . LEU A 1 121 ? 7.918 -9.574 -18.172 1.00 97.06 121 LEU A N 1
ATOM 1015 C CA . LEU A 1 121 ? 9.189 -9.104 -18.739 1.00 97.06 121 LEU A CA 1
ATOM 1016 C C . LEU A 1 121 ? 10.383 -9.298 -17.794 1.00 97.06 121 LEU A C 1
ATOM 1018 O O . LEU A 1 121 ? 11.519 -9.349 -18.266 1.00 97.06 121 LEU A O 1
ATOM 1022 N N . ASN A 1 122 ? 10.138 -9.349 -16.479 1.00 95.19 122 ASN A N 1
ATOM 1023 C CA . ASN A 1 122 ? 11.130 -9.450 -15.403 1.00 95.19 122 ASN A CA 1
ATOM 1024 C C . ASN A 1 122 ? 12.431 -8.639 -15.658 1.00 95.19 122 ASN A C 1
ATOM 1026 O O . ASN A 1 122 ? 13.531 -9.208 -15.682 1.00 95.19 122 ASN A O 1
ATOM 1030 N N . PRO A 1 123 ? 12.345 -7.308 -15.863 1.00 90.31 123 PRO A N 1
ATOM 1031 C CA . PRO A 1 123 ? 13.471 -6.503 -16.348 1.00 90.31 123 PRO A CA 1
ATOM 1032 C C . PRO A 1 123 ? 14.680 -6.492 -15.397 1.00 90.31 123 PRO A C 1
ATOM 1034 O O . PRO A 1 123 ? 15.818 -6.410 -15.855 1.00 90.31 123 PRO A O 1
ATOM 1037 N N . GLU A 1 124 ? 14.447 -6.628 -14.088 1.00 87.56 124 GLU A N 1
ATOM 1038 C CA . GLU A 1 124 ? 15.493 -6.655 -13.054 1.00 87.56 124 GLU A CA 1
ATOM 1039 C C . GLU A 1 124 ? 15.977 -8.077 -12.696 1.00 87.56 124 GLU A C 1
ATOM 1041 O O . GLU A 1 124 ? 16.767 -8.234 -11.765 1.00 87.56 124 GLU A O 1
ATOM 1046 N N . LYS A 1 125 ? 15.527 -9.121 -13.415 1.00 93.56 125 LYS A N 1
ATOM 1047 C CA . LYS A 1 125 ? 15.877 -10.537 -13.163 1.00 93.56 125 LYS A CA 1
ATOM 1048 C C . LYS A 1 125 ? 15.608 -10.983 -11.717 1.00 93.56 125 LYS A C 1
ATOM 1050 O O . LYS A 1 125 ? 16.416 -11.676 -11.098 1.00 93.56 125 LYS A O 1
ATOM 1055 N N . LEU A 1 126 ? 14.459 -10.574 -11.190 1.00 91.56 126 LEU A N 1
ATOM 1056 C CA . LEU A 1 126 ? 13.961 -10.943 -9.869 1.00 91.56 126 LEU A CA 1
ATOM 1057 C C . LEU A 1 126 ? 13.700 -12.451 -9.771 1.00 91.56 126 LEU A C 1
ATOM 1059 O O . LEU A 1 126 ? 13.383 -13.115 -10.764 1.00 91.56 126 LEU A O 1
ATOM 1063 N N . SER A 1 127 ? 13.808 -12.979 -8.553 1.00 92.12 127 SER A N 1
ATOM 1064 C CA . SER A 1 127 ? 13.452 -14.361 -8.225 1.00 92.12 127 SER A CA 1
ATOM 1065 C C . SER A 1 127 ? 11.935 -14.586 -8.249 1.00 92.12 127 SER A C 1
ATOM 1067 O O . SER A 1 127 ? 11.151 -13.647 -8.121 1.00 92.12 127 SER A O 1
ATOM 1069 N N . HIS A 1 128 ? 11.507 -15.847 -8.358 1.00 86.19 128 HIS A N 1
ATOM 1070 C CA . HIS A 1 128 ? 10.084 -16.208 -8.405 1.00 86.19 128 HIS A CA 1
ATOM 1071 C C . HIS A 1 128 ? 9.299 -15.650 -7.202 1.00 86.19 128 HIS A C 1
ATOM 1073 O O . HIS A 1 128 ? 8.327 -14.931 -7.391 1.00 86.19 128 HIS A O 1
ATOM 1079 N N . ASN A 1 129 ? 9.819 -15.820 -5.981 1.00 85.94 129 ASN A N 1
ATOM 1080 C CA . ASN A 1 129 ? 9.207 -15.288 -4.756 1.00 85.94 129 ASN A CA 1
ATOM 1081 C C . ASN A 1 129 ? 9.043 -13.751 -4.760 1.00 85.94 129 ASN A C 1
ATOM 1083 O O . ASN A 1 129 ? 8.143 -13.215 -4.116 1.00 85.94 129 ASN A O 1
ATOM 1087 N N . GLU A 1 130 ? 9.936 -13.021 -5.434 1.00 90.19 130 GLU A N 1
ATOM 1088 C CA . GLU A 1 130 ? 9.860 -11.559 -5.565 1.00 90.19 130 GLU A CA 1
ATOM 1089 C C . GLU A 1 130 ? 8.832 -11.140 -6.620 1.00 90.19 130 GLU A C 1
ATOM 1091 O O . GLU A 1 130 ? 8.099 -10.171 -6.410 1.00 90.19 130 GLU A O 1
ATOM 1096 N N . LEU A 1 131 ? 8.742 -11.896 -7.717 1.00 90.25 131 LEU A N 1
ATOM 1097 C CA . LEU A 1 131 ? 7.704 -11.735 -8.732 1.00 90.25 131 LEU A CA 1
ATOM 1098 C C . LEU A 1 131 ? 6.313 -12.042 -8.165 1.00 90.25 131 LEU A C 1
ATOM 1100 O O . LEU A 1 131 ? 5.397 -11.265 -8.410 1.00 90.25 131 LEU A O 1
ATOM 1104 N N . ASP A 1 132 ? 6.165 -13.082 -7.340 1.00 89.75 132 ASP A N 1
ATOM 1105 C CA . ASP A 1 132 ? 4.902 -13.436 -6.675 1.00 89.75 132 ASP A CA 1
ATOM 1106 C C . ASP A 1 132 ? 4.396 -12.317 -5.750 1.00 89.75 132 ASP A C 1
ATOM 1108 O O . ASP A 1 132 ? 3.199 -12.016 -5.712 1.00 89.75 132 ASP A O 1
ATOM 1112 N N . ILE A 1 133 ? 5.309 -11.650 -5.029 1.00 92.31 133 ILE A N 1
ATOM 1113 C CA . ILE A 1 133 ? 4.980 -10.468 -4.217 1.00 92.31 133 ILE A CA 1
ATOM 1114 C C . ILE A 1 133 ? 4.419 -9.350 -5.104 1.00 92.31 133 ILE A C 1
ATOM 1116 O O . ILE A 1 133 ? 3.386 -8.770 -4.765 1.00 92.31 133 ILE A O 1
ATOM 1120 N N . ILE A 1 134 ? 5.075 -9.060 -6.234 1.00 95.50 134 ILE A N 1
ATOM 1121 C CA . ILE A 1 134 ? 4.660 -7.991 -7.153 1.00 95.50 134 ILE A CA 1
ATOM 1122 C C . ILE A 1 134 ? 3.345 -8.347 -7.859 1.00 95.50 134 ILE A C 1
ATOM 1124 O O . ILE A 1 134 ? 2.435 -7.521 -7.886 1.00 95.50 134 ILE A O 1
ATOM 1128 N N . ALA A 1 135 ? 3.189 -9.580 -8.348 1.00 93.06 135 ALA A N 1
ATOM 1129 C CA . ALA A 1 135 ? 1.949 -10.084 -8.938 1.00 93.06 135 ALA A CA 1
ATOM 1130 C C . ALA A 1 135 ? 0.770 -9.954 -7.957 1.00 93.06 135 ALA A C 1
ATOM 1132 O O . ALA A 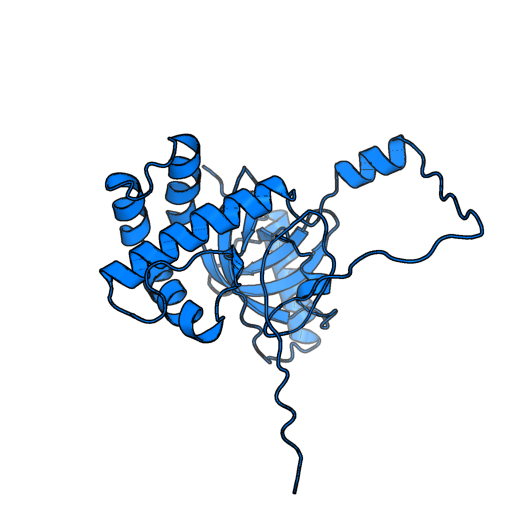1 135 ? -0.320 -9.509 -8.329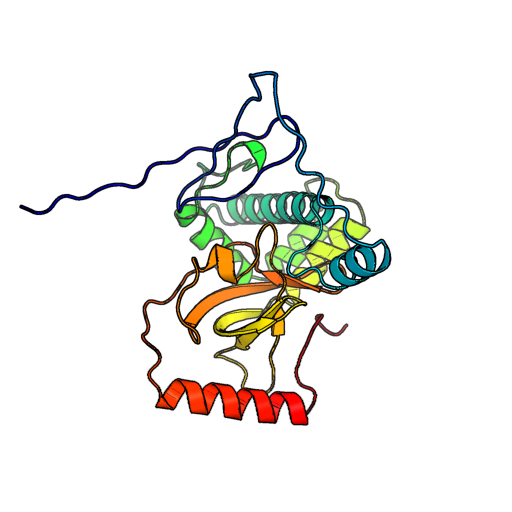 1.00 93.06 135 ALA A O 1
ATOM 1133 N N . GLY A 1 136 ? 1.007 -10.234 -6.670 1.00 93.94 136 GLY A N 1
ATOM 1134 C CA . GLY A 1 136 ? 0.040 -10.009 -5.598 1.00 93.94 136 GLY A CA 1
ATOM 1135 C C . GLY A 1 136 ? -0.482 -8.567 -5.531 1.00 93.94 136 GLY A C 1
ATOM 1136 O O . GLY A 1 136 ? -1.665 -8.359 -5.245 1.00 93.94 136 GLY A O 1
ATOM 1137 N N . TRP A 1 137 ? 0.336 -7.559 -5.853 1.00 96.56 137 TRP A N 1
ATOM 1138 C CA . TRP A 1 137 ? -0.069 -6.145 -5.823 1.00 96.56 137 TRP A CA 1
ATOM 1139 C C . TRP A 1 137 ? -1.135 -5.778 -6.859 1.00 96.56 137 TRP A C 1
ATOM 1141 O O . TRP A 1 137 ? -1.815 -4.766 -6.687 1.00 96.56 137 TRP A O 1
ATOM 1151 N N . LYS A 1 138 ? -1.406 -6.628 -7.857 1.00 93.81 138 LYS A N 1
ATOM 1152 C CA . LYS A 1 138 ? -2.591 -6.488 -8.721 1.00 93.81 138 LYS A CA 1
ATOM 1153 C C . LYS A 1 138 ? -3.900 -6.446 -7.915 1.00 93.81 138 LYS A C 1
ATOM 1155 O O . LYS A 1 138 ? -4.823 -5.726 -8.303 1.00 93.81 138 LYS A O 1
ATOM 1160 N N . LYS A 1 139 ? -3.950 -7.119 -6.751 1.00 92.75 139 LYS A N 1
ATOM 1161 C CA . LYS A 1 139 ? -5.077 -7.103 -5.791 1.00 92.75 139 LYS A CA 1
ATOM 1162 C C . LYS A 1 139 ? -5.203 -5.801 -4.970 1.00 92.75 139 LYS A C 1
ATOM 1164 O O . LYS A 1 139 ? -6.119 -5.706 -4.161 1.00 92.75 139 LYS A O 1
ATOM 1169 N N . ALA A 1 140 ? -4.324 -4.806 -5.139 1.00 95.62 140 ALA A N 1
ATOM 1170 C CA . ALA A 1 140 ? -4.291 -3.596 -4.305 1.00 95.62 140 ALA A CA 1
ATOM 1171 C C . ALA A 1 140 ? -5.633 -2.843 -4.221 1.00 95.62 140 ALA A C 1
ATOM 1173 O O . ALA A 1 140 ? -6.321 -2.705 -5.230 1.00 95.62 140 ALA A O 1
ATOM 1174 N N . VAL A 1 141 ? -5.969 -2.234 -3.083 1.00 95.94 141 VAL A N 1
ATOM 1175 C CA . VAL A 1 141 ? -7.124 -1.316 -2.987 1.00 95.94 141 VAL A CA 1
ATOM 1176 C C . VAL A 1 141 ? -6.609 0.117 -2.959 1.00 95.94 141 VAL A C 1
ATOM 1178 O O . VAL A 1 141 ? -6.069 0.545 -1.944 1.00 95.94 141 VAL A O 1
ATOM 1181 N N . PHE A 1 142 ? -6.748 0.838 -4.075 1.00 95.69 142 PHE A N 1
ATOM 1182 C CA . PHE A 1 142 ? -6.430 2.266 -4.171 1.00 95.69 142 PHE A CA 1
ATOM 1183 C C . PHE A 1 142 ? -7.722 3.060 -3.975 1.00 95.69 142 PHE A C 1
ATOM 1185 O O . PHE A 1 142 ? -8.621 2.983 -4.807 1.00 95.69 142 PHE A O 1
ATOM 1192 N N . ASP A 1 143 ? -7.835 3.739 -2.835 1.00 95.62 143 ASP A N 1
ATOM 1193 C CA . ASP A 1 143 ? -9.066 4.387 -2.368 1.00 95.62 143 ASP A CA 1
ATOM 1194 C C . ASP A 1 143 ? -8.715 5.507 -1.371 1.00 95.62 143 ASP A C 1
ATOM 1196 O O . ASP A 1 143 ? -7.570 5.640 -0.915 1.00 95.62 143 ASP A O 1
ATOM 1200 N N . SER A 1 144 ? -9.714 6.303 -0.996 1.00 94.44 144 SER A N 1
ATOM 1201 C CA . SER A 1 144 ? -9.686 7.003 0.284 1.00 94.44 144 SER A CA 1
ATOM 1202 C C . SER A 1 144 ? -10.132 6.061 1.403 1.00 94.44 144 SER A C 1
ATOM 1204 O O . SER A 1 144 ? -10.956 5.173 1.217 1.00 94.44 144 SER A O 1
ATOM 1206 N N . PHE A 1 145 ? -9.578 6.259 2.591 1.00 95.38 145 PHE A N 1
ATOM 1207 C CA . PHE A 1 145 ? -9.817 5.434 3.759 1.00 95.38 145 PHE A CA 1
ATOM 1208 C C . PHE A 1 145 ? -10.035 6.304 4.987 1.00 95.38 145 PHE A C 1
ATOM 1210 O O . PHE A 1 145 ? -9.249 7.215 5.262 1.00 95.38 145 PHE A O 1
ATOM 1217 N N . VAL A 1 146 ? -11.049 5.969 5.779 1.00 95.19 146 VAL A N 1
ATOM 1218 C CA . VAL A 1 146 ? -11.192 6.474 7.144 1.00 95.19 146 VAL A CA 1
ATOM 1219 C C . VAL A 1 146 ? -10.279 5.648 8.050 1.00 95.19 146 VAL A C 1
ATOM 1221 O O . VAL A 1 146 ? -10.544 4.475 8.328 1.00 95.19 146 VAL A O 1
ATOM 1224 N N . VAL A 1 147 ? -9.200 6.260 8.538 1.00 95.25 147 VAL A N 1
ATOM 1225 C CA . VAL A 1 147 ? -8.339 5.672 9.571 1.00 95.25 147 VAL A CA 1
ATOM 1226 C C . VAL A 1 147 ? -9.058 5.820 10.907 1.00 95.25 147 VAL A C 1
ATOM 1228 O O . VAL A 1 147 ? -9.107 6.903 11.490 1.00 95.25 147 VAL A O 1
ATOM 1231 N N . LEU A 1 148 ? -9.674 4.736 11.378 1.00 94.75 148 LEU A N 1
ATOM 1232 C CA . LEU A 1 148 ? -10.605 4.779 12.508 1.00 94.75 148 LEU A CA 1
ATOM 1233 C C . LEU A 1 148 ? -9.889 4.821 13.865 1.00 94.75 148 LEU A C 1
ATOM 1235 O O . LEU A 1 148 ? -10.281 5.578 14.754 1.00 94.75 148 LEU A O 1
ATOM 1239 N N . ARG A 1 149 ? -8.882 3.955 14.046 1.00 93.56 149 ARG A N 1
ATOM 1240 C CA . ARG A 1 149 ? -8.061 3.836 15.267 1.00 93.56 149 ARG A CA 1
ATOM 1241 C C . ARG A 1 149 ? -6.816 2.978 15.051 1.00 93.56 149 ARG A C 1
ATOM 1243 O O . ARG A 1 149 ? -6.796 2.094 14.192 1.00 93.56 149 ARG A O 1
ATOM 1250 N N . HIS A 1 150 ? -5.826 3.185 15.911 1.00 93.19 150 HIS A N 1
ATOM 1251 C CA . HIS A 1 150 ? -4.624 2.361 16.005 1.00 93.19 150 HIS A CA 1
ATOM 1252 C C . HIS A 1 150 ? -4.850 1.137 16.915 1.00 93.19 150 HIS A C 1
ATOM 1254 O O . HIS A 1 150 ? -5.579 1.205 17.907 1.00 93.19 150 HIS A O 1
ATOM 1260 N N . LEU A 1 151 ? -4.227 0.008 16.570 1.00 91.81 151 LEU A N 1
ATOM 1261 C CA . LEU A 1 151 ? -4.248 -1.270 17.289 1.00 91.81 151 LEU A CA 1
ATOM 1262 C C . LEU A 1 151 ? -2.810 -1.763 17.504 1.00 91.81 151 LEU A C 1
ATOM 1264 O O . LEU A 1 151 ? -1.916 -1.424 16.738 1.00 91.81 151 LEU A O 1
ATOM 1268 N N . LYS A 1 152 ? -2.585 -2.690 18.443 1.00 87.62 152 LYS A N 1
ATOM 1269 C CA . LYS A 1 152 ? -1.268 -3.346 18.622 1.00 87.62 152 LYS A CA 1
ATOM 1270 C C . LYS A 1 152 ? -0.771 -4.142 17.398 1.00 87.62 152 LYS A C 1
ATOM 1272 O O . LYS A 1 152 ? 0.374 -4.568 17.380 1.00 87.62 152 LYS A O 1
ATOM 1277 N N . SER A 1 153 ? -1.620 -4.366 16.396 1.00 87.31 153 SER A N 1
ATOM 1278 C CA . SER A 1 153 ? -1.326 -5.152 15.190 1.00 87.31 153 SER A CA 1
ATOM 1279 C C . SER A 1 153 ? -1.322 -4.335 13.890 1.00 87.31 153 SER A C 1
ATOM 1281 O O . SER A 1 153 ? -1.264 -4.934 12.819 1.00 87.31 153 SER A O 1
ATOM 1283 N N . GLY A 1 154 ? -1.467 -3.006 13.959 1.00 93.12 154 GLY A N 1
ATOM 1284 C CA . GLY A 1 154 ? -1.658 -2.137 12.791 1.00 93.12 154 GLY A CA 1
ATOM 1285 C C . GLY A 1 154 ? -2.692 -1.041 13.058 1.00 93.12 154 GLY A C 1
ATOM 1286 O O . GLY A 1 154 ? -2.865 -0.598 14.189 1.00 93.12 154 GLY A O 1
ATOM 1287 N N . SER A 1 155 ? -3.399 -0.573 12.036 1.00 96.50 155 SER A N 1
ATOM 1288 C CA . SER A 1 155 ? -4.477 0.422 12.157 1.00 96.50 155 SER A CA 1
ATOM 1289 C C . SER A 1 155 ? -5.682 0.033 11.318 1.00 96.50 155 SER A C 1
ATOM 1291 O O . SER A 1 155 ? -5.522 -0.622 10.294 1.00 96.50 155 SER A O 1
ATOM 1293 N N . ILE A 1 156 ? -6.879 0.410 11.767 1.00 97.38 156 ILE A N 1
ATOM 1294 C CA . ILE A 1 156 ? -8.129 0.094 11.065 1.00 97.38 156 ILE A CA 1
ATOM 1295 C C . ILE A 1 156 ? -8.375 1.132 9.974 1.00 97.38 156 ILE A C 1
ATOM 1297 O O . ILE A 1 156 ? -8.500 2.319 10.277 1.00 97.38 156 ILE A O 1
ATOM 1301 N N . PHE A 1 157 ? -8.481 0.650 8.741 1.00 97.56 157 PHE A N 1
ATOM 1302 C CA . PHE A 1 157 ? -8.791 1.407 7.534 1.00 97.56 157 PHE A CA 1
ATOM 1303 C C . PHE A 1 157 ? -10.163 0.970 7.025 1.00 97.56 157 PHE A C 1
ATOM 1305 O O . PHE A 1 157 ? -10.352 -0.205 6.710 1.00 97.56 157 PHE A O 1
ATOM 1312 N N . LEU A 1 158 ? -11.108 1.905 6.951 1.00 96.69 158 LEU A N 1
ATOM 1313 C CA . LEU A 1 158 ? -12.401 1.705 6.294 1.00 96.69 158 LEU A CA 1
ATOM 1314 C C . LEU A 1 158 ? -12.313 2.329 4.892 1.00 96.69 158 LEU A C 1
ATOM 1316 O O . LEU A 1 158 ? -12.118 3.544 4.836 1.00 96.69 158 LEU A O 1
ATOM 1320 N N . PRO A 1 159 ? -12.371 1.559 3.792 1.00 95.44 159 PRO A N 1
ATOM 1321 C CA . PRO A 1 159 ? -12.425 2.113 2.436 1.00 95.44 159 PRO A CA 1
ATOM 1322 C C . PRO A 1 159 ? -13.673 2.987 2.261 1.00 95.44 159 PRO A C 1
ATOM 1324 O O . PRO A 1 159 ? -14.703 2.728 2.876 1.00 95.44 159 PRO A O 1
ATOM 1327 N N . THR A 1 160 ? -13.595 4.017 1.420 1.00 91.56 160 THR A N 1
ATOM 1328 C CA . THR A 1 160 ? -14.766 4.842 1.067 1.00 91.56 160 THR A CA 1
ATOM 1329 C C . THR A 1 160 ? -15.565 4.289 -0.113 1.00 91.56 160 THR A C 1
ATOM 1331 O O . THR A 1 160 ? -16.672 4.753 -0.361 1.00 91.56 160 THR A O 1
ATOM 1334 N N . SER A 1 161 ? -15.020 3.297 -0.825 1.00 89.25 161 SER A N 1
ATOM 1335 C CA . SER A 1 161 ? -15.664 2.618 -1.960 1.00 89.25 161 SER A CA 1
ATOM 1336 C C . SER A 1 161 ? -16.405 1.319 -1.608 1.00 89.25 161 SER A C 1
ATOM 1338 O O . SER A 1 161 ? -17.099 0.777 -2.466 1.00 89.25 161 SER A O 1
ATOM 1340 N N . GLN A 1 162 ? -16.228 0.774 -0.397 1.00 84.00 162 GLN A N 1
ATOM 1341 C CA . GLN A 1 162 ? -16.697 -0.568 -0.019 1.00 84.00 162 GLN A CA 1
ATOM 1342 C C . GLN A 1 162 ? -17.232 -0.595 1.418 1.00 84.00 162 GLN A C 1
ATOM 1344 O O . GLN A 1 162 ? -16.468 -0.511 2.373 1.00 84.00 162 GLN A O 1
ATOM 1349 N N . ASP A 1 163 ? -18.538 -0.792 1.576 1.00 86.69 163 ASP A N 1
ATOM 1350 C CA . ASP A 1 163 ? -19.202 -0.738 2.886 1.00 86.69 163 ASP A CA 1
ATOM 1351 C C . ASP A 1 163 ? -19.124 -2.043 3.710 1.00 86.69 163 ASP A C 1
ATOM 1353 O O . ASP A 1 163 ? -19.635 -2.111 4.831 1.00 86.69 163 ASP A O 1
ATOM 1357 N N . ASP A 1 164 ? -18.512 -3.100 3.165 1.00 91.94 164 ASP A N 1
ATOM 1358 C CA . ASP A 1 164 ? -18.497 -4.456 3.733 1.00 91.94 164 ASP A CA 1
ATOM 1359 C C . ASP A 1 164 ? -17.155 -4.868 4.367 1.00 91.94 164 ASP A C 1
ATOM 1361 O O . ASP A 1 164 ? -17.075 -5.921 5.007 1.00 91.94 164 ASP A O 1
ATOM 1365 N N . LYS A 1 165 ? -16.098 -4.055 4.217 1.00 95.12 165 LYS A N 1
ATOM 1366 C CA . LYS A 1 165 ? -14.716 -4.423 4.575 1.00 95.12 165 LYS A CA 1
ATOM 1367 C C . LYS A 1 165 ? -14.023 -3.399 5.456 1.00 95.12 165 LYS A C 1
ATOM 1369 O O . LYS A 1 165 ? -14.199 -2.195 5.331 1.00 95.12 165 LYS A O 1
ATOM 1374 N N . ALA A 1 166 ? -13.130 -3.894 6.305 1.00 97.25 166 ALA A N 1
ATOM 1375 C CA . ALA A 1 166 ? -12.174 -3.086 7.047 1.00 97.25 166 ALA A CA 1
ATOM 1376 C C . ALA A 1 166 ? -10.806 -3.765 7.012 1.00 97.25 166 ALA A C 1
ATOM 1378 O O . ALA A 1 166 ? -10.706 -4.973 7.212 1.00 97.25 166 ALA A O 1
ATOM 1379 N N . PHE A 1 167 ? -9.739 -2.997 6.819 1.00 97.75 167 PHE A N 1
ATOM 1380 C CA . PHE A 1 167 ? -8.380 -3.527 6.737 1.00 97.75 167 PHE A CA 1
A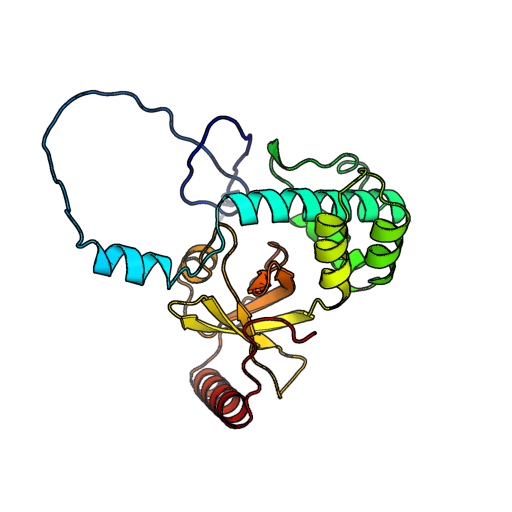TOM 1381 C C . PHE A 1 167 ? -7.590 -3.203 8.007 1.00 97.75 167 PHE A C 1
ATOM 1383 O O . PHE A 1 167 ? -7.634 -2.077 8.504 1.00 97.75 167 PHE A O 1
ATOM 1390 N N . ILE A 1 168 ? -6.842 -4.175 8.531 1.00 97.00 168 ILE A N 1
ATOM 1391 C CA . ILE A 1 168 ? -5.832 -3.959 9.575 1.00 97.00 168 ILE A CA 1
ATOM 1392 C C . ILE A 1 168 ? -4.480 -3.787 8.883 1.00 97.00 168 ILE A C 1
ATOM 1394 O O . ILE A 1 168 ? -3.826 -4.757 8.511 1.00 97.00 168 ILE A O 1
ATOM 1398 N N . VAL A 1 169 ? -4.080 -2.529 8.713 1.00 97.44 169 VAL A N 1
ATOM 1399 C CA . VAL A 1 169 ? -2.907 -2.126 7.928 1.00 97.44 169 VAL A CA 1
ATOM 1400 C C . VAL A 1 169 ? -1.708 -1.918 8.847 1.00 97.44 169 VAL A C 1
ATOM 1402 O O . VAL A 1 169 ? -1.787 -1.164 9.823 1.00 97.44 169 VAL A O 1
ATOM 1405 N N . ARG A 1 170 ? -0.580 -2.565 8.553 1.00 94.88 170 ARG A N 1
ATOM 1406 C CA . ARG A 1 170 ? 0.689 -2.321 9.252 1.00 94.88 170 ARG A CA 1
ATOM 1407 C C . ARG A 1 170 ? 1.402 -1.095 8.700 1.00 94.88 170 ARG A C 1
ATOM 1409 O O . ARG A 1 170 ? 1.180 -0.676 7.567 1.00 94.88 170 ARG A O 1
ATOM 1416 N N . GLY A 1 171 ? 2.249 -0.506 9.533 1.00 88.44 171 GLY A N 1
ATOM 1417 C CA . GLY A 1 171 ? 3.229 0.473 9.088 1.00 88.44 171 GLY A CA 1
ATOM 1418 C C . GLY A 1 171 ? 4.420 -0.187 8.388 1.00 88.44 171 GLY A C 1
ATOM 1419 O O . GLY A 1 171 ? 4.689 -1.369 8.597 1.00 88.44 171 GLY A O 1
ATOM 1420 N N . ILE A 1 172 ? 5.156 0.584 7.588 1.00 85.62 172 ILE A N 1
ATOM 1421 C CA . ILE A 1 172 ? 6.354 0.092 6.888 1.00 85.62 172 ILE A CA 1
ATOM 1422 C C . ILE A 1 172 ? 7.597 0.294 7.772 1.00 85.62 172 ILE A C 1
ATOM 1424 O O . ILE A 1 172 ? 8.180 -0.670 8.248 1.00 85.62 172 ILE A O 1
ATOM 1428 N N . GLN A 1 173 ? 7.964 1.549 8.051 1.00 77.88 173 GLN A N 1
ATOM 1429 C CA . GLN A 1 173 ? 9.122 1.938 8.876 1.00 77.88 173 GLN A CA 1
ATOM 1430 C C . GLN A 1 173 ? 8.869 2.401 10.346 1.00 77.88 173 GLN A C 1
ATOM 1432 O O . GLN A 1 173 ? 9.761 2.215 11.162 1.00 77.88 173 GLN A O 1
ATOM 1437 N N . SER A 1 174 ? 7.746 2.978 10.812 1.00 77.56 174 SER A N 1
ATOM 1438 C CA . SER A 1 174 ? 6.555 3.402 10.062 1.00 77.56 174 SER A CA 1
ATOM 1439 C C . SER A 1 174 ? 5.185 3.367 10.761 1.00 77.56 174 SER A C 1
ATOM 1441 O O . SER A 1 174 ? 4.230 3.239 9.999 1.00 77.56 174 SER A O 1
ATOM 1443 N N . THR A 1 175 ? 4.989 3.375 12.098 1.00 85.44 175 THR A N 1
ATOM 1444 C CA . THR A 1 175 ? 3.601 3.212 12.616 1.00 85.44 175 THR A CA 1
ATOM 1445 C C . THR A 1 175 ? 2.679 4.321 12.109 1.00 85.44 175 THR A C 1
ATOM 1447 O O . THR A 1 175 ? 3.081 5.474 11.969 1.00 85.44 175 THR A O 1
ATOM 1450 N N . TRP A 1 176 ? 1.412 3.984 11.866 1.00 86.81 176 TRP A N 1
ATOM 1451 C CA . TRP A 1 176 ? 0.429 4.946 11.371 1.00 86.81 176 TRP A CA 1
ATOM 1452 C C . TRP A 1 176 ? 0.192 6.124 12.324 1.00 86.81 176 TRP A C 1
ATOM 1454 O O . TRP A 1 176 ? -0.087 7.214 11.845 1.00 86.81 176 TRP A O 1
ATOM 1464 N N . ASN A 1 177 ? 0.340 5.944 13.641 1.00 86.19 177 ASN A N 1
ATOM 1465 C CA . ASN A 1 177 ? 0.201 7.039 14.609 1.00 86.19 177 ASN A CA 1
ATOM 1466 C C . ASN A 1 177 ? 1.318 8.077 14.454 1.00 86.19 177 ASN A C 1
ATOM 1468 O O . ASN A 1 177 ? 1.059 9.274 14.376 1.00 86.19 177 ASN A O 1
ATOM 1472 N N . GLU A 1 178 ? 2.563 7.605 14.384 1.00 79.62 178 GLU A N 1
ATOM 1473 C CA . GLU A 1 178 ? 3.745 8.448 14.193 1.00 79.62 178 GLU A CA 1
ATOM 1474 C C . GLU A 1 178 ? 3.752 9.074 12.783 1.00 79.62 178 GLU A C 1
ATOM 1476 O O . GLU A 1 178 ? 4.014 10.265 12.636 1.00 79.62 178 GLU A O 1
ATOM 1481 N N . MET A 1 179 ? 3.367 8.314 11.749 1.00 80.62 179 MET A N 1
ATOM 1482 C CA . MET A 1 179 ? 3.293 8.793 10.361 1.00 80.62 179 MET A CA 1
ATOM 1483 C C . MET A 1 179 ? 2.198 9.857 10.157 1.00 80.62 179 MET A C 1
ATOM 1485 O O . MET A 1 179 ? 2.377 10.784 9.370 1.00 80.62 179 MET A O 1
ATOM 1489 N N . LEU A 1 180 ? 1.084 9.754 10.890 1.00 82.44 180 LEU A N 1
ATOM 1490 C CA . LEU A 1 180 ? 0.025 10.769 10.955 1.00 82.44 180 LEU A CA 1
ATOM 1491 C C . LEU A 1 180 ? 0.303 11.860 12.005 1.00 82.44 180 LEU A C 1
ATOM 1493 O O . LEU A 1 180 ? -0.575 12.678 12.274 1.00 82.44 180 LEU A O 1
ATOM 1497 N N . GLN A 1 181 ? 1.501 11.884 12.600 1.00 81.56 181 GLN A N 1
ATOM 1498 C CA . GLN A 1 181 ? 1.951 12.892 13.569 1.00 81.56 181 GLN A CA 1
ATOM 1499 C C . GLN A 1 181 ? 1.002 13.055 14.776 1.00 81.56 181 GLN A C 1
ATOM 1501 O O . GLN A 1 181 ? 0.829 14.149 15.304 1.00 81.56 181 GLN A O 1
ATOM 1506 N N . GLY A 1 182 ? 0.350 11.966 15.202 1.00 78.75 182 GLY A N 1
ATOM 1507 C CA . GLY A 1 182 ? -0.630 11.982 16.294 1.00 78.75 182 GLY A CA 1
ATOM 1508 C C . GLY A 1 182 ? -1.946 12.703 15.968 1.00 78.75 182 GLY A C 1
ATOM 1509 O O . GLY A 1 182 ? -2.662 13.088 16.892 1.00 78.75 182 GLY A O 1
ATOM 1510 N N . SER A 1 183 ? -2.269 12.896 14.682 1.00 81.75 183 SER A N 1
ATOM 1511 C CA . SER A 1 183 ? -3.514 13.540 14.240 1.00 81.75 183 SER A CA 1
ATOM 1512 C C . SER A 1 183 ? -4.759 12.909 14.885 1.00 81.75 183 SER A C 1
ATOM 1514 O O . SER A 1 183 ? -4.835 11.681 15.008 1.00 81.75 183 SER A O 1
ATOM 1516 N N . PRO A 1 184 ? -5.770 13.713 15.269 1.00 87.44 184 PRO A N 1
ATOM 1517 C CA . PRO A 1 184 ? -6.978 13.200 15.902 1.00 87.44 184 PRO A CA 1
ATOM 1518 C C . PRO A 1 184 ? -7.743 12.266 14.958 1.00 87.44 184 PRO A C 1
ATOM 1520 O O . PRO A 1 184 ? -7.880 12.535 13.767 1.00 87.44 184 PRO A O 1
ATOM 1523 N N . LEU A 1 185 ? -8.274 11.172 15.512 1.00 89.38 185 LEU A N 1
ATOM 1524 C CA . LEU A 1 185 ? -9.004 10.157 14.753 1.00 89.38 185 LEU A CA 1
ATOM 1525 C C . LEU A 1 185 ? -10.526 10.230 14.979 1.00 89.38 185 LEU A C 1
ATOM 1527 O O . LEU A 1 185 ? -10.967 10.475 16.114 1.00 89.38 185 LEU A O 1
ATOM 1531 N N . PRO A 1 186 ? -11.349 9.916 13.960 1.00 92.50 186 PRO A N 1
ATOM 1532 C CA . PRO A 1 186 ? -10.954 9.436 12.632 1.00 92.50 186 PRO A CA 1
ATOM 1533 C C . PRO A 1 186 ? -10.393 10.533 11.708 1.00 92.50 186 PRO A C 1
ATOM 1535 O O . PRO A 1 186 ? -10.784 11.691 11.818 1.00 92.50 186 PRO A O 1
ATOM 1538 N N . ILE A 1 187 ? -9.522 10.142 10.773 1.00 90.00 187 ILE A N 1
ATOM 1539 C CA . ILE A 1 187 ? -8.966 10.999 9.706 1.00 90.00 187 ILE A CA 1
ATOM 1540 C C . ILE A 1 187 ? -9.088 10.295 8.350 1.00 90.00 187 ILE A C 1
ATOM 1542 O O . ILE A 1 187 ? -9.018 9.067 8.290 1.00 90.00 187 ILE A O 1
ATOM 1546 N N . ILE A 1 188 ? -9.263 11.055 7.265 1.00 91.31 188 ILE A N 1
ATOM 1547 C CA . ILE A 1 188 ? -9.315 10.515 5.899 1.00 91.31 188 ILE A CA 1
ATOM 1548 C C . ILE A 1 188 ? -7.931 10.593 5.245 1.00 91.31 188 ILE A C 1
ATOM 1550 O O . ILE A 1 188 ? -7.302 11.654 5.207 1.00 91.31 188 ILE A O 1
ATOM 1554 N N . VAL A 1 189 ? -7.476 9.474 4.685 1.00 91.19 189 VAL A N 1
ATOM 1555 C CA . VAL A 1 189 ? -6.236 9.376 3.901 1.00 91.19 189 VAL A CA 1
ATOM 1556 C C . VAL A 1 189 ? -6.484 8.681 2.571 1.00 91.19 189 VAL A C 1
ATOM 1558 O O . VAL A 1 189 ? -7.399 7.882 2.467 1.00 91.19 189 VAL A O 1
ATOM 1561 N N . GLU A 1 190 ? -5.658 8.930 1.565 1.00 91.44 190 GLU A N 1
ATOM 1562 C CA . GLU A 1 190 ? -5.700 8.250 0.268 1.00 91.44 190 GLU A CA 1
ATOM 1563 C C . GLU A 1 190 ? -4.347 7.593 -0.024 1.00 91.44 190 GLU A C 1
ATOM 1565 O O . GLU A 1 190 ? -3.293 8.224 0.093 1.00 91.44 190 GLU A O 1
ATOM 1570 N N . THR A 1 191 ? -4.371 6.304 -0.354 1.00 94.25 191 THR A N 1
ATOM 1571 C CA . THR A 1 191 ? -3.193 5.439 -0.550 1.00 94.25 191 THR A CA 1
ATOM 1572 C C . THR A 1 191 ? -3.640 4.149 -1.241 1.00 94.25 191 THR A C 1
ATOM 1574 O O . THR A 1 191 ? -4.842 3.907 -1.348 1.00 94.25 191 THR A O 1
ATOM 1577 N N . ALA A 1 192 ? -2.716 3.308 -1.706 1.00 96.50 192 ALA A N 1
ATOM 1578 C CA . ALA A 1 192 ? -3.054 1.932 -2.062 1.00 96.50 192 ALA A CA 1
ATOM 1579 C C . ALA A 1 192 ? -2.692 0.975 -0.927 1.00 96.50 192 ALA A C 1
ATOM 1581 O O . ALA A 1 192 ? -1.569 1.005 -0.427 1.00 96.50 192 ALA A O 1
ATOM 1582 N N . LEU A 1 193 ? -3.631 0.115 -0.535 1.00 97.75 193 LEU A N 1
ATOM 1583 C CA . LEU A 1 193 ? -3.381 -0.996 0.380 1.00 97.75 193 LEU A CA 1
ATOM 1584 C C . LEU A 1 193 ? -2.960 -2.235 -0.407 1.00 97.75 193 LEU A C 1
ATOM 1586 O O . LEU A 1 193 ? -3.671 -2.646 -1.324 1.00 97.75 193 LEU A O 1
ATOM 1590 N N . LEU A 1 194 ? -1.824 -2.827 -0.039 1.00 96.44 194 LEU A N 1
ATOM 1591 C CA . LEU A 1 194 ? -1.152 -3.900 -0.774 1.00 96.44 194 LEU A CA 1
ATOM 1592 C C . LEU A 1 194 ? -1.062 -5.184 0.062 1.00 96.44 194 LEU A C 1
ATOM 1594 O O . LEU A 1 194 ? -0.786 -5.095 1.265 1.00 96.44 194 LEU A O 1
ATOM 1598 N N . PRO A 1 195 ? -1.212 -6.377 -0.543 1.00 95.19 195 PRO A N 1
ATOM 1599 C CA . PRO A 1 195 ? -0.758 -7.614 0.077 1.00 95.19 195 PRO A CA 1
ATOM 1600 C C . PRO A 1 195 ? 0.770 -7.648 0.120 1.00 95.19 195 PRO A C 1
ATOM 1602 O O . PRO A 1 195 ? 1.441 -7.392 -0.879 1.00 95.19 195 PRO A O 1
ATOM 1605 N N . PHE A 1 196 ? 1.333 -7.998 1.273 1.00 92.62 196 PHE A N 1
ATOM 1606 C CA . PHE A 1 196 ? 2.776 -8.164 1.421 1.00 92.62 196 PHE A CA 1
ATOM 1607 C C . PHE A 1 196 ? 3.089 -9.178 2.526 1.00 92.62 196 PHE A C 1
ATOM 1609 O O . PHE A 1 196 ? 2.739 -8.956 3.682 1.00 92.62 196 PHE A O 1
ATOM 1616 N N . CYS A 1 197 ? 3.720 -10.306 2.179 1.00 86.38 197 CYS A N 1
ATOM 1617 C CA . CYS A 1 197 ? 4.125 -11.367 3.119 1.00 86.38 197 CYS A CA 1
ATOM 1618 C C . CYS A 1 197 ? 3.024 -11.804 4.119 1.00 86.38 197 CYS A C 1
ATOM 1620 O O . CYS A 1 197 ? 3.281 -11.923 5.316 1.00 86.38 197 CYS A O 1
ATOM 1622 N N . GLY A 1 198 ? 1.784 -12.002 3.650 1.00 86.19 198 GLY A N 1
ATOM 1623 C CA . GLY A 1 198 ? 0.648 -12.382 4.508 1.00 86.19 198 GLY A CA 1
ATOM 1624 C C . GLY A 1 198 ? 0.101 -11.253 5.398 1.00 86.19 198 GLY A C 1
ATOM 1625 O O . GLY A 1 198 ? -0.654 -11.514 6.332 1.00 86.19 198 GLY A O 1
ATOM 1626 N N . LEU A 1 199 ? 0.480 -10.004 5.124 1.00 92.81 199 LEU A N 1
ATOM 1627 C CA . LEU A 1 199 ? 0.038 -8.791 5.812 1.00 92.81 199 LEU A CA 1
ATOM 1628 C C . LEU A 1 199 ? -0.578 -7.804 4.810 1.00 92.81 199 LEU A C 1
ATOM 1630 O O . LEU A 1 199 ? -0.487 -7.987 3.593 1.00 92.81 199 LEU A O 1
ATOM 1634 N N . ILE A 1 200 ? -1.170 -6.729 5.334 1.00 96.69 200 ILE A N 1
ATOM 1635 C CA . ILE A 1 200 ? -1.578 -5.552 4.561 1.00 96.69 200 ILE A CA 1
ATOM 1636 C C . ILE A 1 200 ? -0.698 -4.368 4.958 1.00 96.69 200 ILE A C 1
ATOM 1638 O O . ILE A 1 200 ? -0.585 -4.044 6.143 1.00 96.69 200 ILE A O 1
ATOM 1642 N N . ILE A 1 201 ? -0.103 -3.711 3.966 1.00 95.94 201 ILE A N 1
ATOM 1643 C CA . ILE A 1 201 ? 0.661 -2.459 4.099 1.00 95.94 201 ILE A CA 1
ATOM 1644 C C . ILE A 1 201 ? 0.081 -1.400 3.154 1.00 95.94 201 ILE A C 1
ATOM 1646 O O . ILE A 1 201 ? -0.802 -1.709 2.357 1.00 95.94 201 ILE A O 1
ATOM 1650 N N . SER A 1 202 ? 0.563 -0.160 3.226 1.00 95.12 202 SER A N 1
ATOM 1651 C CA . SER A 1 202 ? 0.362 0.814 2.146 1.00 95.12 202 SER A CA 1
ATOM 1652 C C . SER A 1 202 ? 1.448 0.704 1.071 1.00 95.12 202 SER A C 1
ATOM 1654 O O . SER A 1 202 ? 2.491 0.091 1.285 1.00 95.12 202 SER A O 1
ATOM 1656 N N . ASP A 1 203 ? 1.253 1.392 -0.050 1.00 90.81 203 ASP A N 1
ATOM 1657 C CA . ASP A 1 203 ? 2.274 1.664 -1.071 1.00 90.81 203 ASP A CA 1
ATOM 1658 C C . ASP A 1 203 ? 3.341 2.702 -0.642 1.00 90.81 203 ASP A C 1
ATOM 1660 O O . ASP A 1 203 ? 4.118 3.206 -1.455 1.00 90.81 203 ASP A O 1
ATOM 1664 N N . GLY A 1 204 ? 3.371 3.076 0.642 1.00 86.31 204 GLY A N 1
ATOM 1665 C CA . GLY A 1 204 ? 4.253 4.112 1.184 1.00 86.31 204 GLY A CA 1
ATOM 1666 C C . GLY A 1 204 ? 3.918 5.544 0.741 1.00 86.31 204 GLY A C 1
ATOM 1667 O O . GLY A 1 204 ? 4.565 6.484 1.207 1.00 86.31 204 GLY A O 1
ATOM 1668 N N . LEU A 1 205 ? 2.905 5.746 -0.110 1.00 85.88 205 LEU A N 1
ATOM 1669 C CA . LEU A 1 205 ? 2.488 7.052 -0.617 1.00 85.88 205 LEU A CA 1
ATOM 1670 C C . LEU A 1 205 ? 1.076 7.373 -0.123 1.00 85.88 205 LEU A C 1
ATOM 1672 O O . LEU A 1 205 ? 0.067 7.003 -0.720 1.00 85.88 205 LEU A O 1
ATOM 1676 N N . VAL A 1 206 ? 1.018 8.113 0.983 1.00 86.19 206 VAL A N 1
ATOM 1677 C CA . VAL A 1 206 ? -0.228 8.496 1.657 1.00 86.19 206 VAL A CA 1
ATOM 1678 C C . VAL A 1 206 ? -0.505 9.983 1.449 1.00 86.19 206 VAL A C 1
ATOM 1680 O O . VAL A 1 206 ? 0.396 10.808 1.611 1.00 86.19 206 VAL A O 1
ATOM 1683 N N . VAL A 1 207 ? -1.742 10.353 1.126 1.00 85.12 207 VAL A N 1
ATOM 1684 C CA . VAL A 1 207 ? -2.218 11.745 1.062 1.00 85.12 207 VAL A CA 1
ATOM 1685 C C . VAL A 1 207 ? -3.283 11.948 2.137 1.00 85.12 207 VAL A C 1
ATOM 1687 O O . VAL A 1 207 ? -4.344 11.341 2.082 1.00 85.12 207 VAL A O 1
ATOM 1690 N N . THR A 1 208 ? -3.016 12.790 3.132 1.00 82.25 208 THR A N 1
ATOM 1691 C CA . THR A 1 208 ? -4.005 13.180 4.149 1.00 82.25 208 THR A CA 1
ATOM 1692 C C . THR A 1 208 ? -4.992 14.181 3.555 1.00 82.25 208 THR A C 1
ATOM 1694 O O . THR A 1 208 ? -4.569 15.211 3.024 1.00 82.25 208 THR A O 1
ATOM 1697 N N . LYS A 1 209 ? -6.297 13.915 3.659 1.00 76.25 209 LYS A N 1
ATOM 1698 C CA . LYS A 1 209 ? -7.340 14.867 3.251 1.00 76.25 209 LYS A CA 1
ATOM 1699 C C . LYS A 1 209 ? -7.709 15.731 4.457 1.00 76.25 209 LYS A C 1
ATOM 1701 O O . LYS A 1 209 ? -8.049 15.203 5.512 1.00 76.25 209 LYS A O 1
ATOM 1706 N N . ASN A 1 210 ? -7.645 17.056 4.301 1.00 64.81 210 ASN A N 1
ATOM 1707 C CA . ASN A 1 210 ? -7.922 18.038 5.362 1.00 64.81 210 ASN A CA 1
ATOM 1708 C C . ASN A 1 210 ? -9.435 18.177 5.631 1.00 64.81 210 ASN A C 1
ATOM 1710 O O . ASN A 1 210 ? -10.006 19.257 5.505 1.00 64.81 210 ASN A O 1
ATOM 1714 N N . ILE A 1 211 ? -10.089 17.065 5.964 1.00 68.56 211 ILE A N 1
ATOM 1715 C CA . ILE A 1 211 ? -11.521 16.978 6.256 1.00 68.56 211 ILE A CA 1
ATOM 1716 C C . ILE A 1 211 ? -11.672 16.745 7.759 1.00 68.56 211 ILE A C 1
ATOM 1718 O O . ILE A 1 211 ? -11.239 15.719 8.286 1.00 68.56 211 ILE A O 1
ATOM 1722 N N . VAL A 1 212 ? -12.287 17.701 8.456 1.00 64.25 212 VAL A N 1
ATOM 1723 C CA . VAL A 1 212 ? -12.568 17.587 9.892 1.00 64.25 212 VAL A CA 1
ATOM 1724 C C . VAL A 1 212 ? -13.789 16.691 10.089 1.00 64.25 212 VAL A C 1
ATOM 1726 O O . VAL A 1 212 ? -14.918 17.102 9.831 1.00 64.25 212 VAL A O 1
ATOM 1729 N N . LEU A 1 213 ? -13.574 15.462 10.562 1.00 68.06 213 LEU A N 1
ATOM 1730 C CA . LEU A 1 213 ? -14.664 14.556 10.918 1.00 68.06 213 LEU A CA 1
ATOM 1731 C C . LEU A 1 213 ? -15.238 14.926 12.293 1.00 68.06 213 LEU A C 1
ATOM 1733 O O . LEU A 1 213 ? -14.586 14.779 13.328 1.00 68.06 213 LEU A O 1
ATOM 1737 N N . VAL A 1 214 ? -16.479 15.414 12.291 1.00 69.62 214 VAL A N 1
ATOM 1738 C CA . VAL A 1 214 ? -17.203 15.845 13.496 1.00 69.62 214 VAL A CA 1
ATOM 1739 C C . VAL A 1 214 ? -17.743 14.660 14.312 1.00 69.62 214 VAL A C 1
ATOM 1741 O O . VAL A 1 214 ? -17.723 13.503 13.887 1.00 69.62 214 VAL A O 1
ATOM 1744 N N . GLY A 1 215 ? -18.249 14.944 15.518 1.00 69.62 215 GLY A N 1
ATOM 1745 C CA . GLY A 1 215 ? -18.675 13.923 16.484 1.00 69.62 215 GLY A CA 1
ATOM 1746 C C . GLY A 1 215 ? -19.742 12.938 15.981 1.00 69.62 215 GLY A C 1
ATOM 1747 O O . GLY A 1 215 ? -19.717 11.782 16.400 1.00 69.62 215 GLY A O 1
ATOM 1748 N N . GLY A 1 216 ? -20.631 13.365 15.073 1.00 74.31 216 GLY A N 1
ATOM 1749 C CA . GLY A 1 216 ? -21.588 12.486 14.383 1.00 74.31 216 GLY A CA 1
ATOM 1750 C C . GLY A 1 216 ? -20.868 11.445 13.527 1.00 74.31 216 GLY A C 1
ATOM 1751 O O . GLY A 1 216 ? -20.872 10.266 13.870 1.00 74.31 216 GLY A O 1
ATOM 1752 N N . SER A 1 217 ? -20.095 11.903 12.538 1.00 78.50 217 SER A N 1
ATOM 1753 C CA . SER A 1 217 ? -19.301 11.059 11.632 1.00 78.50 217 SER A CA 1
ATOM 1754 C C . SER A 1 217 ? -18.391 10.062 12.366 1.00 78.50 217 SER A C 1
ATOM 1756 O O . SER A 1 217 ? -18.173 8.942 11.903 1.00 78.50 217 SER A O 1
ATOM 1758 N N . LYS A 1 218 ? -17.876 10.431 13.550 1.00 83.50 218 LYS A N 1
ATOM 1759 C CA . LYS A 1 218 ? -17.109 9.519 14.413 1.00 83.50 218 LYS A CA 1
ATOM 1760 C C . LYS A 1 218 ? -17.955 8.390 15.013 1.00 83.50 218 LYS A C 1
ATOM 1762 O O . LYS A 1 218 ? -17.443 7.275 15.138 1.00 83.50 218 LYS A O 1
ATOM 1767 N N . LYS A 1 219 ? -19.208 8.642 15.409 1.00 87.31 219 LYS A N 1
ATOM 1768 C CA . LYS A 1 219 ? -20.137 7.587 15.855 1.00 87.31 219 LYS A CA 1
ATOM 1769 C C . LYS A 1 219 ? -20.486 6.664 14.690 1.00 87.31 219 LYS A C 1
ATOM 1771 O O . LYS A 1 219 ? -20.351 5.451 14.844 1.00 87.31 219 LYS A O 1
ATOM 1776 N N . ASP A 1 220 ? -20.806 7.239 13.535 1.00 89.38 220 ASP A N 1
ATOM 1777 C CA . ASP A 1 220 ? -21.219 6.506 12.333 1.00 89.38 220 ASP A CA 1
ATOM 1778 C C . ASP A 1 220 ? -20.118 5.544 11.865 1.00 89.38 220 ASP A C 1
ATOM 1780 O O . ASP A 1 220 ? -20.347 4.339 11.756 1.00 89.38 220 ASP A O 1
ATOM 1784 N N . ALA A 1 221 ? -18.875 6.027 11.736 1.00 89.50 221 ALA A N 1
ATOM 1785 C CA . ALA A 1 221 ? -17.723 5.197 11.370 1.00 89.50 221 ALA A CA 1
ATOM 1786 C C . ALA A 1 221 ? -17.438 4.070 12.389 1.00 89.50 2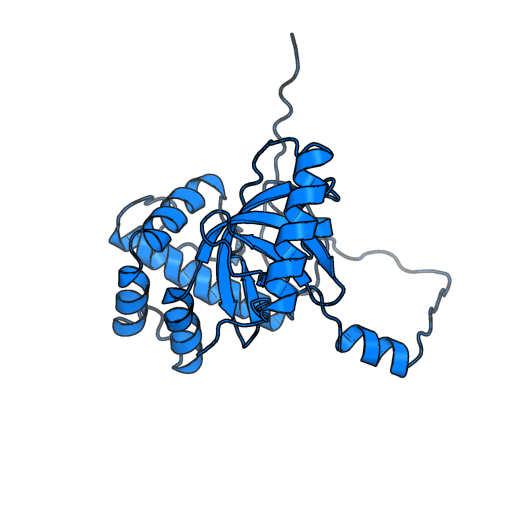21 ALA A C 1
ATOM 1788 O O . ALA A 1 221 ? -17.012 2.973 12.019 1.00 89.50 221 ALA A O 1
ATOM 1789 N N . ASN A 1 222 ? -17.705 4.298 13.683 1.00 93.06 222 ASN A N 1
ATOM 1790 C CA . ASN A 1 222 ? -17.589 3.250 14.703 1.00 93.06 222 ASN A CA 1
ATOM 1791 C C . ASN A 1 222 ? -18.726 2.220 14.626 1.00 93.06 222 ASN A C 1
ATOM 1793 O O . ASN A 1 222 ? -18.474 1.040 14.867 1.00 93.06 222 ASN A O 1
ATOM 1797 N N . GLN A 1 223 ? -19.957 2.634 14.313 1.00 93.81 223 GLN A N 1
ATOM 1798 C CA . GLN A 1 223 ? -21.089 1.722 14.124 1.00 93.81 223 GLN A CA 1
ATOM 1799 C C . GLN A 1 223 ? -20.914 0.882 12.854 1.00 93.81 223 GLN A C 1
ATOM 1801 O O . GLN A 1 223 ? -21.117 -0.329 12.889 1.00 93.81 223 GLN A O 1
ATOM 1806 N N . HIS A 1 224 ? -20.468 1.504 11.765 1.00 93.56 224 HIS A N 1
ATOM 1807 C CA . HIS A 1 224 ? -20.133 0.843 10.509 1.00 93.56 224 HIS A CA 1
ATOM 1808 C C . HIS A 1 224 ? -19.049 -0.234 10.708 1.00 93.56 224 HIS A C 1
ATOM 1810 O O . HIS A 1 224 ? -19.273 -1.402 10.393 1.00 93.56 224 HIS A O 1
ATOM 1816 N N . TYR A 1 225 ? -17.940 0.097 11.386 1.00 96.12 225 TYR A N 1
ATOM 1817 C CA . TYR A 1 225 ? -16.917 -0.896 11.746 1.00 96.12 225 TYR A CA 1
ATOM 1818 C C . TYR A 1 225 ? -17.448 -2.050 12.620 1.00 96.12 225 TYR A C 1
ATOM 1820 O O . TYR A 1 225 ? -16.954 -3.172 12.506 1.00 96.12 225 TYR A O 1
ATOM 1828 N N . ARG A 1 226 ? -18.431 -1.816 13.506 1.00 95.81 226 ARG A N 1
ATOM 1829 C CA . ARG A 1 226 ? -19.041 -2.902 14.302 1.00 95.81 226 ARG A CA 1
ATOM 1830 C C . ARG A 1 226 ? -19.780 -3.894 13.407 1.00 95.81 226 ARG A C 1
ATOM 1832 O O . ARG A 1 226 ? -19.489 -5.080 13.516 1.00 95.81 226 ARG A O 1
ATOM 1839 N N . LYS A 1 227 ? -20.605 -3.408 12.471 1.00 96.00 227 LYS A N 1
ATOM 1840 C CA . LYS A 1 227 ? -21.307 -4.249 11.485 1.00 96.00 227 LYS A CA 1
ATOM 1841 C C . LYS A 1 227 ? -20.325 -5.100 10.670 1.00 96.00 227 LYS A C 1
ATOM 1843 O O . LYS A 1 227 ? -20.470 -6.314 10.623 1.00 96.00 227 LYS A O 1
ATOM 1848 N N . ILE A 1 228 ? -19.267 -4.485 10.129 1.00 96.06 228 ILE A N 1
ATOM 1849 C CA . ILE A 1 228 ? -18.197 -5.196 9.399 1.00 96.06 228 ILE A CA 1
ATOM 1850 C C . ILE A 1 228 ? -17.517 -6.259 10.278 1.00 96.06 228 ILE A C 1
ATOM 1852 O O . ILE A 1 228 ? -17.171 -7.346 9.819 1.00 96.06 228 ILE A O 1
ATOM 1856 N N . LYS A 1 229 ? -17.301 -5.965 11.566 1.00 95.25 229 LYS A N 1
ATOM 1857 C CA . LYS A 1 229 ? -16.710 -6.928 12.501 1.00 95.25 229 LYS A CA 1
ATOM 1858 C C . LYS A 1 229 ? -17.651 -8.101 12.795 1.00 95.25 229 LYS A C 1
ATOM 1860 O O . LYS A 1 229 ? -17.166 -9.217 12.953 1.00 95.25 229 LYS A O 1
ATOM 1865 N N . GLU A 1 230 ? -18.955 -7.855 12.877 1.00 95.25 230 GLU A N 1
ATOM 1866 C CA . GLU A 1 230 ? -19.989 -8.874 13.098 1.00 95.25 230 GLU A CA 1
ATOM 1867 C C . GLU A 1 230 ? -20.139 -9.811 11.887 1.00 95.25 230 GLU A C 1
ATOM 1869 O O . GLU A 1 230 ? -20.285 -11.015 12.076 1.00 95.25 230 GLU A O 1
ATOM 1874 N N . THR A 1 231 ? -19.998 -9.300 10.658 1.00 93.75 231 THR A N 1
ATOM 1875 C CA . THR A 1 231 ? -20.015 -10.106 9.418 1.00 93.75 231 THR A CA 1
ATOM 1876 C C . THR A 1 231 ? -18.677 -10.772 9.075 1.00 93.75 231 THR A C 1
ATOM 1878 O O . THR A 1 231 ? -18.590 -11.511 8.098 1.00 93.75 231 THR A O 1
ATOM 1881 N N . GLY A 1 232 ? -17.616 -10.523 9.851 1.00 92.62 232 GLY A N 1
ATOM 1882 C CA . GLY A 1 232 ? -16.280 -11.075 9.603 1.00 92.62 232 GLY A CA 1
ATOM 1883 C C . GLY A 1 232 ? -15.449 -10.338 8.542 1.00 92.62 232 GLY A C 1
ATOM 1884 O O . GLY A 1 232 ? -14.325 -10.756 8.271 1.00 92.62 232 GLY A O 1
ATOM 1885 N N . GLY A 1 233 ? -15.919 -9.209 8.002 1.00 93.88 233 GLY A N 1
ATOM 1886 C CA . GLY A 1 233 ? -15.245 -8.410 6.962 1.00 93.88 233 GLY A CA 1
ATOM 1887 C C . GLY A 1 233 ? -13.963 -7.672 7.394 1.00 93.88 233 GLY A C 1
ATOM 1888 O O . GLY A 1 233 ? -13.505 -6.765 6.699 1.00 93.88 233 GLY A O 1
ATOM 1889 N N . VAL A 1 234 ? -13.365 -8.016 8.542 1.00 96.00 234 VAL A N 1
ATOM 1890 C CA . VAL A 1 234 ? -12.124 -7.395 9.044 1.00 96.00 234 VAL A CA 1
ATOM 1891 C C . VAL A 1 234 ? -10.901 -8.182 8.568 1.00 96.00 234 VAL A C 1
ATOM 1893 O O . VAL A 1 234 ? -10.468 -9.152 9.195 1.00 96.00 234 VAL A O 1
ATOM 1896 N N . LEU A 1 235 ? -10.309 -7.719 7.472 1.00 95.12 235 LEU A N 1
ATOM 1897 C CA . LEU A 1 235 ? -9.189 -8.348 6.782 1.00 95.12 235 LEU A CA 1
ATOM 1898 C C . LEU A 1 235 ? -7.837 -7.953 7.405 1.00 95.12 235 LEU A C 1
ATOM 1900 O O . LEU A 1 235 ? -7.550 -6.780 7.646 1.00 95.12 235 LEU A O 1
ATOM 1904 N N . LYS A 1 236 ? -6.981 -8.952 7.655 1.00 92.12 236 LYS A N 1
ATOM 1905 C CA . LYS A 1 236 ? -5.583 -8.791 8.132 1.00 92.12 236 LYS A CA 1
ATOM 1906 C C . LYS A 1 236 ? -4.538 -9.117 7.058 1.00 92.12 236 LYS A C 1
ATOM 1908 O O . LYS A 1 236 ? -3.372 -8.761 7.203 1.00 92.12 236 LYS A O 1
ATOM 1913 N N . ALA A 1 237 ? -4.988 -9.793 6.011 1.00 90.38 237 ALA A N 1
ATOM 1914 C CA . ALA A 1 237 ? -4.296 -10.145 4.784 1.00 90.38 237 ALA A CA 1
ATOM 1915 C C . ALA A 1 237 ? -5.329 -10.025 3.653 1.00 90.38 237 ALA A C 1
ATOM 1917 O O . ALA A 1 237 ? -6.534 -10.026 3.920 1.00 90.38 237 ALA A O 1
ATOM 1918 N N . PHE A 1 238 ? -4.881 -9.947 2.403 1.00 81.38 238 PHE A N 1
ATOM 1919 C CA . PHE A 1 238 ? -5.779 -10.219 1.284 1.00 81.38 238 PHE A CA 1
ATOM 1920 C C . PHE A 1 238 ? -6.020 -11.724 1.226 1.00 81.38 238 PHE A C 1
ATOM 1922 O O . PHE A 1 238 ? -5.058 -12.493 1.229 1.00 81.38 238 PHE A O 1
ATOM 1929 N N . ASN A 1 239 ? -7.284 -12.138 1.168 1.00 64.88 239 ASN A N 1
ATOM 1930 C CA . ASN A 1 239 ? -7.611 -13.541 0.956 1.00 64.88 239 ASN A CA 1
ATOM 1931 C C . ASN A 1 239 ? -7.122 -13.963 -0.444 1.00 64.88 239 ASN A C 1
ATOM 1933 O O . ASN A 1 239 ? -7.171 -13.173 -1.403 1.00 64.88 239 ASN A O 1
ATOM 1937 N N . LEU A 1 240 ? -6.585 -15.182 -0.531 1.00 45.62 240 LEU A N 1
ATOM 1938 C CA . LEU A 1 240 ? -6.150 -15.774 -1.792 1.00 45.62 240 LEU A CA 1
ATOM 1939 C C . LEU A 1 240 ? -7.356 -16.239 -2.600 1.00 45.62 240 LEU A C 1
ATOM 1941 O O . LEU A 1 240 ? -8.189 -16.963 -2.016 1.00 45.62 240 LEU A O 1
#

Radius of gyration: 19.82 Å; chains: 1; bounding box: 54×57×54 Å

Sequence (240 aa):
MKREEGIRQKFAVIDERIVWYDNQHIKFRRGAGKHDASCQWKYSKGFLEKVRSCQMIISEEQARLFFRLWISLLDFVNKKAKINKNLYGMCSPKGLPRKPLSSIREHLWLNRILVDEFVELNPEKLSHNELDIIAGWKKAVFDSFVVLRHLKSGSIFLPTSQDDKAFIVRGIQSTWNEMLQGSPLPIIVETALLPFCGLIISDGLVVTKNIVLVGGSKKDANQHYRKIKETGGVLKAFNL

Secondary structure (DSSP, 8-state):
--------------SS------SS--------------------HHHHHHHHT--SB--HHHHHHHHHHHHHHHHHHHHHHT--GGGTT--GGG---HHHHHHHHHHHHH-THHHHHHHHH-TT---HHHHHHHHHGGG-EEEEEEEEEEETTEEEEEESS-TT-EEEEPBSSS-HHHHTTT--SSEEEEEEEEEETTEEEE-S--EEE-----HHHHHHHHHHHHHHHHTT-EESS---